Protein AF-0000000078755819 (afdb_homodimer)

Nearest PDB structures (foldseek):
  4j2n-assembly1_A  TM=7.955E-01  e=7.754E-02  Pukovnikvirus pukovnik
  6amk-assembly1_B  TM=8.085E-01  e=2.549E-01  Streptomyces venezuelae
  5i44-assembly1_D  TM=6.780E-01  e=2.402E-01  Bacillus subtilis subsp. subtilis str. 168
  2zhg-assembly1_A-2  TM=8.223E-01  e=8.382E-01  Escherichia coli K-12
  2zhh-assembly1_A-2  TM=7.307E-01  e=1.271E+00  Escherichia coli K-12

pLDDT: mean 87.66, std 16.6, range [30.28, 98.06]

Structure (mmCIF, N/CA/C/O backbone):
data_AF-0000000078755819-model_v1
#
loop_
_entity.id
_entity.type
_entity.pdbx_description
1 polymer 'Helix-turn-helix domain-containing protein'
#
loop_
_atom_site.group_PDB
_atom_site.id
_atom_site.type_symbol
_atom_site.label_atom_id
_atom_site.label_alt_id
_atom_site.label_comp_id
_atom_site.label_asym_id
_atom_site.label_entity_id
_atom_site.label_seq_id
_atom_site.pdbx_PDB_ins_code
_atom_site.Cartn_x
_atom_site.Cartn_y
_atom_site.Cartn_z
_atom_site.occupancy
_atom_site.B_iso_or_equiv
_atom_site.auth_seq_id
_atom_site.auth_comp_id
_atom_site.auth_asym_id
_atom_site.auth_atom_id
_atom_site.pdbx_PDB_model_num
ATOM 1 N N . MET A 1 1 ? -11.242 24.453 19.641 1 47.06 1 MET A N 1
ATOM 2 C CA . MET A 1 1 ? -10.602 25.391 20.562 1 47.06 1 MET A CA 1
ATOM 3 C C . MET A 1 1 ? -10.844 26.828 20.125 1 47.06 1 MET A C 1
ATOM 5 O O . MET A 1 1 ? -10.945 27.125 18.938 1 47.06 1 MET A O 1
ATOM 9 N N . LYS A 1 2 ? -11.375 27.656 21 1 56.44 2 LYS A N 1
ATOM 10 C CA . LYS A 1 2 ? -11.766 29.031 20.703 1 56.44 2 LYS A CA 1
ATOM 11 C C . LYS A 1 2 ? -10.57 29.844 20.203 1 56.44 2 LYS A C 1
ATOM 13 O O . LYS A 1 2 ? -9.453 29.672 20.703 1 56.44 2 LYS A O 1
ATOM 18 N N . GLU A 1 3 ? -10.711 30.422 19.047 1 67.62 3 GLU A N 1
ATOM 19 C CA . GLU A 1 3 ? -9.672 31.297 18.484 1 67.62 3 GLU A CA 1
ATOM 20 C C . GLU A 1 3 ? -9.297 32.406 19.484 1 67.62 3 GLU A C 1
ATOM 22 O O . GLU A 1 3 ? -10.172 33.062 20.031 1 67.62 3 GLU A O 1
ATOM 27 N N . LYS A 1 4 ? -8.164 32.281 20.078 1 73.88 4 LYS A N 1
ATOM 28 C CA . LYS A 1 4 ? -7.66 33.344 20.938 1 73.88 4 LYS A CA 1
ATOM 29 C C . LYS A 1 4 ? -7.352 34.594 20.141 1 73.88 4 LYS A C 1
ATOM 31 O O . LYS A 1 4 ? -6.754 34.531 19.062 1 73.88 4 LYS A O 1
ATOM 36 N N . VAL A 1 5 ? -8.031 35.719 20.5 1 81.81 5 VAL A N 1
ATOM 37 C CA . VAL A 1 5 ? -7.707 37 19.906 1 81.81 5 VAL A CA 1
ATOM 38 C C . VAL A 1 5 ? -6.48 37.594 20.609 1 81.81 5 VAL A C 1
ATOM 40 O O . VAL A 1 5 ? -6.5 37.812 21.828 1 81.81 5 VAL A O 1
ATOM 43 N N . TRP A 1 6 ? -5.379 37.781 19.812 1 86.94 6 TRP A N 1
ATOM 44 C CA . TRP A 1 6 ? -4.152 38.375 20.344 1 86.94 6 TRP A CA 1
ATOM 45 C C . TRP A 1 6 ? -4.16 39.906 20.203 1 86.94 6 TRP A C 1
ATOM 47 O O . TRP A 1 6 ? -4.281 40.406 19.094 1 86.94 6 TRP A O 1
ATOM 57 N N . LYS A 1 7 ? -4.145 40.531 21.391 1 90.5 7 LYS A N 1
ATOM 58 C CA . LYS A 1 7 ? -4.109 42 21.359 1 90.5 7 LYS A CA 1
ATOM 59 C C . LYS A 1 7 ? -2.703 42.5 21.625 1 90.5 7 LYS A C 1
ATOM 61 O O . LYS A 1 7 ? -2.193 43.344 20.875 1 90.5 7 LYS A O 1
ATOM 66 N N . ASP A 1 8 ? -2.098 42.062 2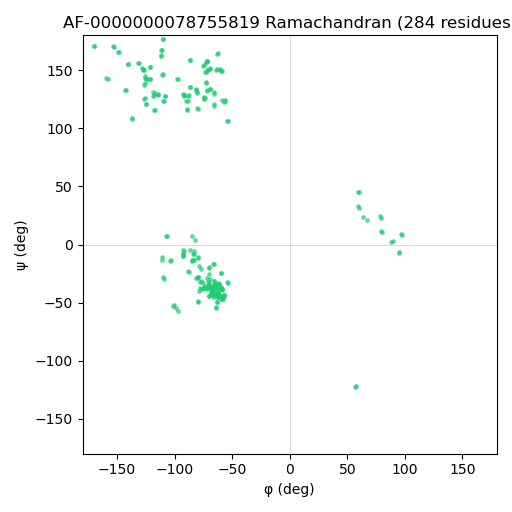2.688 1 93.25 8 ASP A N 1
ATOM 67 C CA . ASP A 1 8 ? -0.739 42.438 23.062 1 93.25 8 ASP A CA 1
ATOM 68 C C . ASP A 1 8 ? 0.271 41.375 22.594 1 93.25 8 ASP A C 1
ATOM 70 O O . ASP A 1 8 ? -0.011 40.188 22.609 1 93.25 8 ASP A O 1
ATOM 74 N N . CYS A 1 9 ? 1.447 41.844 22.156 1 94.44 9 CYS A N 1
ATOM 75 C CA . CYS A 1 9 ? 2.488 40.938 21.672 1 94.44 9 CYS A CA 1
ATOM 76 C C . CYS A 1 9 ? 3.154 40.219 22.828 1 94.44 9 CYS A C 1
ATOM 78 O O . CYS A 1 9 ? 3.721 40.844 23.734 1 94.44 9 CYS A O 1
ATOM 80 N N . PRO A 1 10 ? 3.168 38.969 22.75 1 91.88 10 PRO A N 1
ATOM 81 C CA . PRO A 1 10 ? 3.846 38.25 23.812 1 91.88 10 PRO A CA 1
ATOM 82 C C . PRO A 1 10 ? 5.367 38.25 23.672 1 91.88 10 PRO A C 1
ATOM 84 O O . PRO A 1 10 ? 6.082 38 24.641 1 91.88 10 PRO A O 1
ATOM 87 N N . ALA A 1 11 ? 5.844 38.531 22.547 1 92.44 11 ALA A N 1
ATOM 88 C CA . ALA A 1 11 ? 7.281 38.5 22.297 1 92.44 11 ALA A CA 1
ATOM 89 C C . ALA A 1 11 ? 7.965 39.75 22.812 1 92.44 11 ALA A C 1
ATOM 91 O O . ALA A 1 11 ? 8.953 39.656 23.547 1 92.44 11 ALA A O 1
ATOM 92 N N . CYS A 1 12 ? 7.48 40.938 22.5 1 94.44 12 CYS A N 1
ATOM 93 C CA . CYS A 1 12 ? 8.18 42.156 22.859 1 94.44 12 CYS A CA 1
ATOM 94 C C . CYS A 1 12 ? 7.422 42.938 23.953 1 94.44 12 CYS A C 1
ATOM 96 O O . CYS A 1 12 ? 7.91 43.938 24.469 1 94.44 12 CYS A O 1
ATOM 98 N N . GLY A 1 13 ? 6.164 42.531 24.25 1 93.12 13 GLY A N 1
ATOM 99 C CA . GLY A 1 13 ? 5.398 43.156 25.328 1 93.12 13 GLY A CA 1
ATOM 100 C C . GLY A 1 13 ? 4.617 44.375 24.875 1 93.12 13 GLY A C 1
ATOM 101 O O . GLY A 1 13 ? 3.883 44.969 25.656 1 93.12 13 GLY A O 1
ATOM 102 N N . ALA A 1 14 ? 4.645 44.75 23.609 1 94 14 ALA A N 1
ATOM 103 C CA . ALA A 1 14 ? 3.965 45.938 23.094 1 94 14 ALA A CA 1
ATOM 104 C C . ALA A 1 14 ? 2.449 45.781 23.203 1 94 14 ALA A C 1
ATOM 106 O O . ALA A 1 14 ? 1.893 44.75 22.844 1 94 14 ALA A O 1
ATOM 107 N N . HIS A 1 15 ? 1.821 46.812 23.75 1 93.69 15 HIS A N 1
ATOM 108 C CA . HIS A 1 15 ? 0.378 46.812 23.953 1 93.69 15 HIS A CA 1
ATOM 109 C C . HIS A 1 15 ? -0.365 47.188 22.672 1 93.69 15 HIS A C 1
ATOM 111 O O . HIS A 1 15 ? -0.013 48.156 22.016 1 93.69 15 HIS A O 1
ATOM 117 N N . GLY A 1 16 ? -1.436 46.406 22.344 1 94.69 16 GLY A N 1
ATOM 118 C CA . GLY A 1 16 ? -2.281 46.688 21.188 1 94.69 16 GLY A CA 1
ATOM 119 C C . GLY A 1 16 ? -1.552 46.594 19.875 1 94.69 16 GLY A C 1
ATOM 120 O O . GLY A 1 16 ? -1.912 47.25 18.891 1 94.69 16 GLY A O 1
ATOM 121 N N . SER A 1 17 ? -0.461 45.812 19.922 1 94.69 17 SER A N 1
ATOM 122 C CA . SER A 1 17 ? 0.403 45.812 18.75 1 94.69 17 SER A CA 1
ATOM 123 C C . SER A 1 17 ? 0.04 44.688 17.781 1 94.69 17 SER A C 1
ATOM 125 O O . SER A 1 17 ? 0.47 44.688 16.625 1 94.69 17 SER A O 1
ATOM 127 N N . MET A 1 18 ? -0.812 43.781 18.172 1 94.88 18 MET A N 1
ATOM 128 C CA . MET A 1 18 ? -1.075 42.594 17.359 1 94.88 18 MET A CA 1
ATOM 129 C C . MET A 1 18 ? -2.188 42.844 16.359 1 94.88 18 MET A C 1
ATOM 131 O O . MET A 1 18 ? -3.264 43.344 16.719 1 94.88 18 MET A O 1
ATOM 135 N N . VAL A 1 19 ? -1.992 42.562 15.047 1 95.75 19 VAL A N 1
ATOM 136 C CA . VAL A 1 19 ? -2.988 42.719 13.992 1 95.75 19 VAL A CA 1
ATOM 137 C C . VAL A 1 19 ? -3.139 41.438 13.219 1 95.75 19 VAL A C 1
ATOM 139 O O . VAL A 1 19 ? -2.15 40.75 12.945 1 95.75 19 VAL A O 1
ATOM 142 N N . LEU A 1 20 ? -4.391 41.094 12.93 1 95.69 20 LEU A N 1
ATOM 143 C CA . LEU A 1 20 ? -4.68 39.906 12.141 1 95.69 20 LEU A CA 1
ATOM 144 C C . LEU A 1 20 ? -4.336 40.125 10.672 1 95.69 20 LEU A C 1
ATOM 146 O O . LEU A 1 20 ? -4.742 41.125 10.078 1 95.69 20 LEU A O 1
ATOM 150 N N . ARG A 1 21 ? -3.545 39.25 10.18 1 95.81 21 ARG A N 1
ATOM 151 C CA . ARG A 1 21 ? -3.152 39.312 8.781 1 95.81 21 ARG A CA 1
ATOM 152 C C . ARG A 1 21 ? -3.408 38 8.078 1 95.81 21 ARG A C 1
ATOM 154 O O . ARG A 1 21 ? -3.318 36.938 8.703 1 95.81 21 ARG A O 1
ATOM 161 N N . GLY A 1 22 ? -3.682 38.062 6.758 1 95.94 22 GLY A N 1
ATOM 162 C CA . GLY A 1 22 ? -3.838 36.875 5.922 1 95.94 22 GLY A CA 1
ATOM 163 C C . GLY A 1 22 ? -2.703 36.688 4.934 1 95.94 22 GLY A C 1
ATOM 164 O O . GLY A 1 22 ? -1.728 37.438 4.953 1 95.94 22 GLY A O 1
ATOM 165 N N . ASN A 1 23 ? -2.736 35.562 4.16 1 95.56 23 ASN A N 1
ATOM 166 C CA . ASN A 1 23 ? -1.808 35.25 3.078 1 95.56 23 ASN A CA 1
ATOM 167 C C . ASN A 1 23 ? -0.367 35.188 3.576 1 95.56 23 ASN A C 1
ATOM 169 O O . ASN A 1 23 ? 0.547 35.688 2.904 1 95.56 23 ASN A O 1
ATOM 173 N N . LEU A 1 24 ? -0.267 34.75 4.797 1 96.19 24 LEU A N 1
ATOM 174 C CA . LEU A 1 24 ? 1.063 34.531 5.352 1 96.19 24 LEU A CA 1
ATOM 175 C C . LEU A 1 24 ? 1.698 33.281 4.738 1 96.19 24 LEU A C 1
ATOM 177 O O . LEU A 1 24 ? 0.995 32.344 4.355 1 96.19 24 LEU A O 1
ATOM 181 N N . ILE A 1 25 ? 3.094 33.375 4.645 1 96.31 25 ILE A N 1
ATOM 182 C CA . ILE A 1 25 ? 3.855 32.281 4.094 1 96.31 25 ILE A CA 1
ATOM 183 C C . ILE A 1 25 ? 4.824 31.734 5.148 1 96.31 25 ILE A C 1
ATOM 185 O O . ILE A 1 25 ? 5.527 32.5 5.801 1 96.31 25 ILE A O 1
ATOM 189 N N . GLU A 1 26 ? 4.762 30.5 5.344 1 96 26 GLU A N 1
ATOM 190 C CA . GLU A 1 26 ? 5.707 29.859 6.25 1 96 26 GLU A CA 1
ATOM 191 C C . GLU A 1 26 ? 6.625 28.906 5.5 1 96 26 GLU A C 1
ATOM 193 O O . GLU A 1 26 ? 6.156 28.047 4.75 1 96 26 GLU A O 1
ATOM 198 N N . ARG A 1 27 ? 7.895 29.109 5.766 1 95.75 27 ARG A N 1
ATOM 199 C CA . ARG A 1 27 ? 8.875 28.188 5.188 1 95.75 27 ARG A CA 1
ATOM 200 C C . ARG A 1 27 ? 9.188 27.047 6.141 1 95.75 27 ARG A C 1
ATOM 202 O O . ARG A 1 27 ? 9.43 27.266 7.328 1 95.75 27 ARG A O 1
ATOM 209 N N . VAL A 1 28 ? 9.094 25.875 5.547 1 95.38 28 VAL A N 1
ATOM 210 C CA . VAL A 1 28 ? 9.344 24.672 6.348 1 95.38 28 VAL A CA 1
ATOM 211 C C . VAL A 1 28 ? 10.656 24.031 5.922 1 95.38 28 VAL A C 1
ATOM 213 O O . VAL A 1 28 ? 10.852 23.719 4.746 1 95.38 28 VAL A O 1
ATOM 216 N N . ASP A 1 29 ? 11.555 23.875 6.945 1 90.69 29 ASP A N 1
ATOM 217 C CA . ASP A 1 29 ? 12.836 23.203 6.742 1 90.69 29 ASP A CA 1
ATOM 218 C C . ASP A 1 29 ? 13.023 22.062 7.73 1 90.69 29 ASP A C 1
ATOM 220 O O . ASP A 1 29 ? 12.32 21.984 8.742 1 90.69 29 ASP A O 1
ATOM 224 N N . GLY A 1 30 ? 13.617 21.016 7.301 1 83 30 GLY A N 1
ATOM 225 C CA . GLY A 1 30 ? 13.898 19.891 8.18 1 83 30 GLY A CA 1
ATOM 226 C C . GLY A 1 30 ? 15.031 19 7.68 1 83 30 GLY A C 1
ATOM 227 O O . GLY A 1 30 ? 15.234 18.875 6.473 1 83 30 GLY A O 1
ATOM 228 N N . LYS A 1 31 ? 15.75 18.594 8.695 1 85.06 31 LYS A N 1
ATOM 229 C CA . LYS A 1 31 ? 16.844 17.703 8.328 1 85.06 31 LYS A CA 1
ATOM 230 C C . LYS A 1 31 ? 16.328 16.484 7.57 1 85.06 31 LYS A C 1
ATOM 232 O O . LYS A 1 31 ? 15.383 15.82 8.016 1 85.06 31 LYS A O 1
ATOM 237 N N . GLY A 1 32 ? 16.859 16.297 6.414 1 91.56 32 GLY A N 1
ATOM 238 C CA . GLY A 1 32 ? 16.594 15.086 5.652 1 91.56 32 GLY A CA 1
ATOM 239 C C . GLY A 1 32 ? 15.461 15.242 4.66 1 91.56 32 GLY A C 1
ATOM 240 O O . GLY A 1 32 ? 15.102 14.289 3.963 1 91.56 32 GLY A O 1
ATOM 241 N N . TYR A 1 33 ? 14.789 16.484 4.789 1 95.75 33 TYR A N 1
ATOM 242 C CA . TYR A 1 33 ? 13.695 16.688 3.854 1 95.75 33 TYR A CA 1
ATOM 243 C C . TYR A 1 33 ? 13.938 17.938 3 1 95.75 33 TYR A C 1
ATOM 245 O O . TYR A 1 33 ? 14.648 18.859 3.422 1 95.75 33 TYR A O 1
ATOM 253 N N . LYS A 1 34 ? 13.352 17.891 1.825 1 95.25 34 LYS A N 1
ATOM 254 C CA . LYS A 1 34 ? 13.391 19.062 0.966 1 95.25 34 LYS A CA 1
ATOM 255 C C . LYS A 1 34 ? 12.531 20.188 1.538 1 95.25 34 LYS A C 1
ATOM 257 O O . LYS A 1 34 ? 11.391 19.953 1.951 1 95.25 34 LYS A O 1
ATOM 262 N N . PRO A 1 35 ? 13.148 21.297 1.503 1 96.5 35 PRO A N 1
ATOM 263 C CA . PRO A 1 35 ? 12.383 22.422 2.029 1 96.5 35 PRO A CA 1
ATOM 264 C C . PRO A 1 35 ? 11.203 22.797 1.131 1 96.5 35 PRO A C 1
ATOM 266 O O . PRO A 1 35 ? 11.242 22.547 -0.076 1 96.5 35 PRO A O 1
ATOM 269 N N . PHE A 1 36 ? 10.133 23.375 1.836 1 96.75 36 PHE A N 1
ATOM 270 C CA . PHE A 1 36 ? 8.984 23.859 1.089 1 96.75 36 PHE A CA 1
ATOM 271 C C . PHE A 1 36 ? 8.281 24.984 1.848 1 96.75 36 PHE A C 1
ATOM 273 O O . PHE A 1 36 ? 8.609 25.25 3.002 1 96.75 36 PHE A O 1
ATOM 280 N N . SER A 1 37 ? 7.289 25.625 1.099 1 97.5 37 SER A N 1
ATOM 281 C CA . SER A 1 37 ? 6.578 26.734 1.736 1 97.5 37 SER A CA 1
ATOM 282 C C . SER A 1 37 ? 5.07 26.516 1.724 1 97.5 37 SER A C 1
ATOM 284 O O . SER A 1 37 ? 4.535 25.938 0.776 1 97.5 37 SER A O 1
ATOM 286 N N . VAL A 1 38 ? 4.512 26.922 2.791 1 97.62 38 VAL A N 1
ATOM 287 C CA . VAL A 1 38 ? 3.057 26.906 2.881 1 97.62 38 VAL A CA 1
ATOM 288 C C . VAL A 1 38 ? 2.521 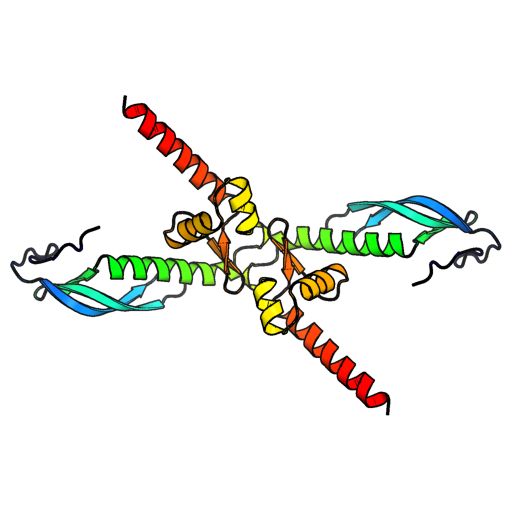28.344 2.824 1 97.62 38 VAL A C 1
ATOM 290 O O . VAL A 1 38 ? 2.889 29.172 3.648 1 97.62 38 VAL A O 1
ATOM 293 N N . LYS A 1 39 ? 1.6 28.5 1.906 1 97.31 39 LYS A N 1
ATOM 294 C CA . LYS A 1 39 ? 1.067 29.844 1.704 1 97.31 39 LYS A CA 1
ATOM 295 C C . LYS A 1 39 ? -0.385 29.938 2.164 1 97.31 39 LYS A C 1
ATOM 297 O O . LYS A 1 39 ? -1.014 28.922 2.457 1 97.31 39 LYS A O 1
ATOM 302 N N . GLY A 1 40 ? -0.839 31.203 2.25 1 97.12 40 GLY A N 1
ATOM 303 C CA . GLY A 1 40 ? -2.25 31.422 2.523 1 97.12 40 GLY A CA 1
ATOM 304 C C . GLY A 1 40 ? -2.611 31.25 3.986 1 97.12 40 GLY A C 1
ATOM 305 O O . GLY A 1 40 ? -3.746 30.891 4.312 1 97.12 40 GLY A O 1
ATOM 306 N N . LEU A 1 41 ? -1.673 31.391 4.777 1 97.69 41 LEU A N 1
ATOM 307 C CA . LEU A 1 41 ? -1.93 31.25 6.207 1 97.69 41 LEU A CA 1
ATOM 308 C C . LEU A 1 41 ? -2.395 32.562 6.805 1 97.69 41 LEU A C 1
ATOM 310 O O . LEU A 1 41 ? -2.275 33.625 6.164 1 97.69 41 LEU A O 1
ATOM 314 N N . GLU A 1 42 ? -3.072 32.375 7.977 1 97.19 42 GLU A N 1
ATOM 315 C CA . GLU A 1 42 ? -3.553 33.531 8.727 1 97.19 42 GLU A CA 1
ATOM 316 C C . GLU A 1 42 ? -2.969 33.562 10.141 1 97.19 42 GLU A C 1
ATOM 318 O O . GLU A 1 42 ? -2.77 32.5 10.75 1 97.19 42 GLU A O 1
ATOM 323 N N . GLY A 1 43 ? -2.658 34.781 10.602 1 96.19 43 GLY A N 1
ATOM 324 C CA . GLY A 1 43 ? -2.123 34.938 11.945 1 96.19 43 GLY A CA 1
ATOM 325 C C . GLY A 1 43 ? -2.047 36.375 12.422 1 96.19 43 GLY A C 1
ATOM 326 O O . GLY A 1 43 ? -2.432 37.281 11.695 1 96.19 43 GLY A O 1
ATOM 327 N N . TYR A 1 44 ? -1.731 36.469 13.734 1 96.5 44 TYR A N 1
ATOM 328 C CA . TYR A 1 44 ? -1.523 37.781 14.336 1 96.5 44 TYR A CA 1
ATOM 329 C C . TYR A 1 44 ? -0.054 38.188 14.273 1 96.5 44 TYR A C 1
ATOM 331 O O . TYR A 1 44 ? 0.82 37.406 14.703 1 96.5 44 TYR A O 1
ATOM 339 N N . ILE A 1 45 ? 0.117 39.375 13.734 1 96.75 45 ILE A N 1
ATOM 340 C CA . ILE A 1 45 ? 1.482 39.875 13.57 1 96.75 45 ILE A CA 1
ATOM 341 C C . ILE A 1 45 ? 1.682 41.125 14.391 1 96.75 45 ILE A C 1
ATOM 343 O O . ILE A 1 45 ? 0.85 42.031 14.352 1 96.75 45 ILE A O 1
ATOM 347 N N . CYS A 1 46 ? 2.695 41.125 15.117 1 96.44 46 CYS A N 1
ATOM 348 C CA . CYS A 1 46 ? 3.021 42.344 15.891 1 96.44 46 CYS A CA 1
ATOM 349 C C . CYS A 1 46 ? 3.52 43.438 14.992 1 96.44 46 CYS A C 1
ATOM 351 O O . CYS A 1 46 ? 4.434 43.25 14.188 1 96.44 46 CYS A O 1
ATOM 353 N N . GLN A 1 47 ? 3.025 44.656 15.117 1 95.75 47 GLN A N 1
ATOM 354 C CA . GLN A 1 47 ? 3.402 45.781 14.289 1 95.75 47 GLN A CA 1
ATOM 355 C C . GLN A 1 47 ? 4.727 46.375 14.742 1 95.75 47 GLN A C 1
ATOM 357 O O . GLN A 1 47 ? 5.352 47.156 14.008 1 95.75 47 GLN A O 1
ATOM 362 N N . LYS A 1 48 ? 5.188 45.906 15.938 1 96.06 48 LYS A N 1
ATOM 363 C CA . LYS A 1 48 ? 6.422 46.469 16.484 1 96.06 48 LYS A CA 1
ATOM 364 C C . LYS A 1 48 ? 7.613 45.562 16.188 1 96.06 48 LYS A C 1
ATOM 366 O O . LYS A 1 48 ? 8.578 46 15.555 1 96.06 48 LYS A O 1
ATOM 371 N N . CYS A 1 49 ? 7.57 44.281 16.562 1 96.44 49 CYS A N 1
ATOM 372 C CA . CYS A 1 49 ? 8.734 43.438 16.422 1 96.44 49 CYS A CA 1
ATOM 373 C C . CYS A 1 49 ? 8.57 42.5 15.227 1 96.44 49 CYS A C 1
ATOM 375 O O . CYS A 1 49 ? 9.5 41.781 14.852 1 96.44 49 CYS A O 1
ATOM 377 N N . HIS A 1 50 ? 7.449 42.344 14.688 1 94.06 50 HIS A N 1
ATOM 378 C CA . HIS A 1 50 ? 7.145 41.625 13.453 1 94.06 50 HIS A CA 1
ATOM 379 C C . HIS A 1 50 ? 7.074 40.125 13.703 1 94.06 50 HIS A C 1
ATOM 381 O O . HIS A 1 50 ? 7 39.344 12.758 1 94.06 50 HIS A O 1
ATOM 387 N N . ASP A 1 51 ? 7.07 39.812 15.023 1 93.69 51 ASP A N 1
ATOM 388 C CA . ASP A 1 51 ? 6.816 38.438 15.336 1 93.69 51 ASP A CA 1
ATOM 389 C C . ASP A 1 51 ? 5.344 38.062 15.148 1 93.69 51 ASP A C 1
ATOM 391 O O . ASP A 1 51 ? 4.48 38.969 15.188 1 93.69 51 ASP A O 1
ATOM 395 N N . GLY A 1 52 ? 5.109 36.781 14.891 1 93.5 52 GLY A N 1
ATOM 396 C CA . GLY A 1 52 ? 3.73 36.406 14.609 1 93.5 52 GLY A CA 1
ATOM 397 C C . GLY A 1 52 ? 3.332 35.094 15.211 1 93.5 52 GLY A C 1
ATOM 398 O O . GLY A 1 52 ? 4.191 34.25 15.539 1 93.5 52 GLY A O 1
ATOM 399 N N . ILE A 1 53 ? 2.041 35 15.406 1 94.69 53 ILE A N 1
ATOM 400 C CA . ILE A 1 53 ? 1.425 33.781 15.852 1 94.69 53 ILE A CA 1
ATOM 401 C C . ILE A 1 53 ? 0.311 33.375 14.891 1 94.69 53 ILE A C 1
ATOM 403 O O . ILE A 1 53 ? -0.611 34.156 14.641 1 94.69 53 ILE A O 1
ATOM 407 N N . LEU A 1 54 ? 0.42 32.156 14.422 1 95.69 54 LEU A N 1
ATOM 408 C CA . LEU A 1 54 ? -0.613 31.688 13.508 1 95.69 54 LEU A CA 1
ATOM 409 C C . LEU A 1 54 ? -1.922 31.438 14.25 1 95.69 54 LEU A C 1
ATOM 411 O O . LEU A 1 54 ? -1.916 31.141 15.445 1 95.69 54 LEU A O 1
ATOM 415 N N . THR A 1 55 ? -3.053 31.625 13.531 1 95.12 55 THR A N 1
ATOM 416 C CA . THR A 1 55 ? -4.332 31.156 14.07 1 95.12 55 THR A CA 1
ATOM 417 C C . THR A 1 55 ? -4.332 29.656 14.25 1 95.12 55 THR A C 1
ATOM 419 O O . THR A 1 55 ? -3.51 28.953 13.664 1 95.12 55 THR A O 1
ATOM 422 N N . ILE A 1 56 ? -5.266 29.172 14.992 1 94.12 56 ILE A N 1
ATOM 423 C CA . ILE A 1 56 ? -5.371 27.734 15.227 1 94.12 56 ILE A CA 1
ATOM 424 C C . ILE A 1 56 ? -5.629 27.016 13.906 1 94.12 56 ILE A C 1
ATOM 426 O O . ILE A 1 56 ? -5.008 25.984 13.625 1 94.12 56 ILE A O 1
ATOM 430 N N . LYS A 1 57 ? -6.508 27.578 13.172 1 94.38 57 LYS A N 1
ATOM 431 C CA . LYS A 1 57 ? -6.824 26.984 11.875 1 94.38 57 LYS A CA 1
ATOM 432 C C . LYS A 1 57 ? -5.586 26.906 10.984 1 94.38 57 LYS A C 1
ATOM 434 O O . LYS A 1 57 ? -5.32 25.859 10.383 1 94.38 57 LYS A O 1
ATOM 439 N N . SER A 1 58 ? -4.84 27.953 10.898 1 96.31 58 SER A N 1
ATOM 440 C CA . SER A 1 58 ? -3.637 28 10.078 1 96.31 58 SER A CA 1
ATOM 441 C C . SER A 1 58 ? -2.555 27.078 10.625 1 96.31 58 SER A C 1
ATOM 443 O O . SER A 1 58 ? -1.815 26.453 9.859 1 96.31 58 SER A O 1
ATOM 445 N N . GLU A 1 59 ? -2.5 27.047 11.914 1 95 59 GLU A N 1
ATOM 446 C CA . GLU A 1 59 ? -1.536 26.141 12.539 1 95 59 GLU A CA 1
ATOM 447 C C . GLU A 1 59 ? -1.844 24.688 12.195 1 95 59 GLU A C 1
ATOM 449 O O . GLU A 1 59 ? -0.937 23.906 11.891 1 95 59 GLU A O 1
ATOM 454 N N . ASN A 1 60 ? -3.021 24.328 12.281 1 93.25 60 ASN A N 1
ATOM 455 C CA . ASN A 1 60 ? -3.436 22.984 11.93 1 93.25 60 ASN A CA 1
ATOM 456 C C . ASN A 1 60 ? -3.141 22.656 10.469 1 93.25 60 ASN A C 1
ATOM 458 O O . ASN A 1 60 ? -2.635 21.578 10.156 1 93.25 60 ASN A O 1
ATOM 462 N N . ARG A 1 61 ? -3.48 23.609 9.656 1 95.31 61 ARG A N 1
ATOM 463 C CA . ARG A 1 61 ? -3.193 23.422 8.242 1 95.31 61 ARG A CA 1
ATOM 464 C C . ARG A 1 61 ? -1.698 23.234 8.008 1 95.31 61 ARG A C 1
ATOM 466 O O . ARG A 1 61 ? -1.292 22.344 7.246 1 95.31 61 ARG A O 1
ATOM 473 N N . LEU A 1 62 ? -0.963 24.031 8.602 1 96.31 62 LEU A N 1
ATOM 474 C CA . LEU A 1 62 ? 0.487 23.938 8.469 1 96.31 62 LEU A CA 1
ATOM 475 C C . LEU A 1 62 ? 0.987 22.562 8.906 1 96.31 62 LEU A C 1
ATOM 477 O O . LEU A 1 62 ? 1.795 21.938 8.211 1 96.31 62 LEU A O 1
ATOM 481 N N . ARG A 1 63 ? 0.474 22.125 10.008 1 95.44 63 ARG A N 1
ATOM 482 C CA . ARG A 1 63 ? 0.877 20.828 10.539 1 95.44 63 ARG A CA 1
ATOM 483 C C . ARG A 1 63 ? 0.54 19.703 9.562 1 95.44 63 ARG A C 1
ATOM 485 O O . ARG A 1 63 ? 1.365 18.828 9.305 1 95.44 63 ARG A O 1
ATOM 492 N N . VAL A 1 64 ? -0.612 19.75 9.023 1 95.38 64 VAL A N 1
ATOM 493 C CA . VAL A 1 64 ? -1.072 18.734 8.094 1 95.38 64 VAL A CA 1
ATOM 494 C C . VAL A 1 64 ? -0.197 18.734 6.844 1 95.38 64 VAL A C 1
ATOM 496 O O . VAL A 1 64 ? 0.257 17.688 6.387 1 95.38 64 VAL A O 1
ATOM 499 N N . GLU A 1 65 ? 0.098 19.953 6.359 1 96.38 65 GLU A N 1
ATOM 500 C CA . GLU A 1 65 ? 0.903 20.047 5.148 1 96.38 65 GLU A CA 1
ATOM 501 C C . GLU A 1 65 ? 2.316 19.531 5.375 1 96.38 65 GLU A C 1
ATOM 503 O O . GLU A 1 65 ? 2.895 18.891 4.492 1 96.38 65 GLU A O 1
ATOM 508 N N . ILE A 1 66 ? 2.803 19.797 6.465 1 96.44 66 ILE A N 1
ATOM 509 C CA . ILE A 1 66 ? 4.137 19.297 6.797 1 96.44 66 ILE A CA 1
ATOM 510 C C . ILE A 1 66 ? 4.133 17.781 6.82 1 96.44 66 ILE A C 1
ATOM 512 O O . 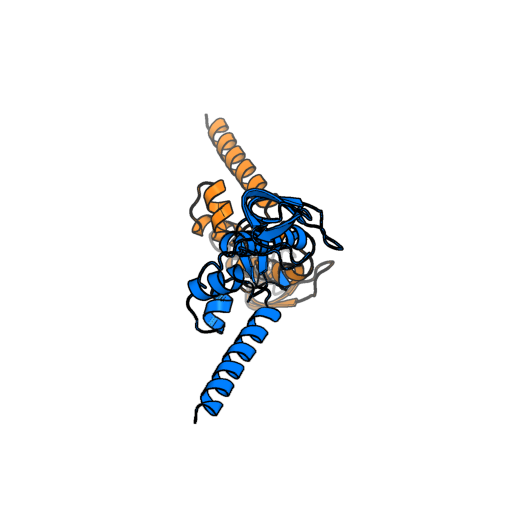ILE A 1 66 ? 4.984 17.141 6.195 1 96.44 66 ILE A O 1
ATOM 516 N N . MET A 1 67 ? 3.197 17.219 7.508 1 95 67 MET A N 1
ATOM 517 C CA . MET A 1 67 ? 3.08 15.773 7.637 1 95 67 MET A CA 1
ATOM 518 C C . MET A 1 67 ? 2.932 15.117 6.27 1 95 67 MET A C 1
ATOM 520 O O . MET A 1 67 ? 3.598 14.117 5.977 1 95 67 MET A O 1
ATOM 524 N N . GLU A 1 68 ? 2.113 15.711 5.484 1 96.38 68 GLU A N 1
ATOM 525 C CA . GLU A 1 68 ? 1.852 15.141 4.168 1 96.38 68 GLU A CA 1
ATOM 526 C C . GLU A 1 68 ? 3.082 15.242 3.268 1 96.38 68 GLU A C 1
ATOM 528 O O . GLU A 1 68 ? 3.398 14.297 2.535 1 96.38 68 GLU A O 1
ATOM 533 N N . ASN A 1 69 ? 3.756 16.359 3.311 1 96.56 69 ASN A N 1
ATOM 534 C CA . ASN A 1 69 ? 4.969 16.531 2.518 1 96.56 69 ASN A CA 1
ATOM 535 C C . ASN A 1 69 ? 6.051 15.531 2.926 1 96.56 69 ASN A C 1
ATOM 537 O O . ASN A 1 69 ? 6.699 14.93 2.068 1 96.56 69 ASN A O 1
ATOM 541 N N . ARG A 1 70 ? 6.184 15.391 4.109 1 95.88 70 ARG A N 1
ATOM 542 C CA . ARG A 1 70 ? 7.168 14.43 4.602 1 95.88 70 ARG A CA 1
ATOM 543 C C . ARG A 1 70 ? 6.801 13.008 4.195 1 95.88 70 ARG A C 1
ATOM 545 O O . ARG A 1 70 ? 7.664 12.227 3.791 1 95.88 70 ARG A O 1
ATOM 552 N N . ALA A 1 71 ? 5.559 12.688 4.32 1 96.88 71 ALA A N 1
ATOM 553 C CA . ALA A 1 71 ? 5.074 11.359 3.943 1 96.88 71 ALA A CA 1
ATOM 554 C C . ALA A 1 71 ? 5.328 11.086 2.465 1 96.88 71 ALA A C 1
ATOM 556 O O . ALA A 1 71 ? 5.621 9.945 2.08 1 96.88 71 ALA A O 1
ATOM 557 N N . ARG A 1 72 ? 5.191 12.109 1.691 1 97.06 72 ARG A N 1
ATOM 558 C CA . ARG A 1 72 ? 5.465 11.969 0.265 1 97.06 72 ARG A CA 1
ATOM 559 C C . ARG A 1 72 ? 6.945 11.688 0.018 1 97.06 72 ARG A C 1
ATOM 561 O O . ARG A 1 72 ? 7.293 10.812 -0.779 1 97.06 72 ARG A O 1
ATOM 568 N N . GLN A 1 73 ? 7.746 12.375 0.696 1 96.56 73 GLN A N 1
ATOM 569 C CA . GLN A 1 73 ? 9.18 12.188 0.53 1 96.56 73 GLN A CA 1
ATOM 570 C C . GLN A 1 73 ? 9.625 10.844 1.094 1 96.56 73 GLN A C 1
ATOM 572 O O . GLN A 1 73 ? 10.5 10.18 0.524 1 96.56 73 GLN A O 1
ATOM 577 N N . ASP A 1 74 ? 9.047 10.422 2.115 1 96.88 74 ASP A N 1
ATOM 578 C CA . ASP A 1 74 ? 9.406 9.18 2.787 1 96.88 74 ASP A CA 1
ATOM 579 C C . ASP A 1 74 ? 9.016 7.969 1.947 1 96.88 74 ASP A C 1
ATOM 581 O O . ASP A 1 74 ? 9.531 6.867 2.158 1 96.88 74 ASP A O 1
ATOM 585 N N . SER A 1 75 ? 8.109 8.148 1.013 1 97.69 75 SER A N 1
ATOM 586 C CA . SER A 1 75 ? 7.609 7.047 0.194 1 97.69 75 SER A CA 1
ATOM 587 C C . SER A 1 75 ? 8.734 6.387 -0.59 1 97.69 75 SER A C 1
ATOM 589 O O . SER A 1 75 ? 8.656 5.203 -0.925 1 97.69 75 SER A O 1
ATOM 591 N N . ALA A 1 76 ? 9.828 7.141 -0.836 1 96.88 76 ALA A N 1
ATOM 592 C CA . ALA A 1 76 ? 10.953 6.621 -1.609 1 96.88 76 ALA A CA 1
ATOM 593 C C . ALA A 1 76 ? 11.914 5.84 -0.72 1 96.88 76 ALA A C 1
ATOM 595 O O . ALA A 1 76 ? 12.758 5.086 -1.216 1 96.88 76 ALA A O 1
ATOM 596 N N . ARG A 1 77 ? 11.734 6.02 0.511 1 96.62 77 ARG A N 1
ATOM 597 C CA . ARG A 1 77 ? 12.711 5.438 1.426 1 96.62 77 ARG A CA 1
ATOM 598 C C . ARG A 1 77 ? 12.109 4.262 2.191 1 96.62 77 ARG A C 1
ATOM 600 O O . ARG A 1 77 ? 12.828 3.34 2.588 1 96.62 77 ARG A O 1
ATOM 607 N N . ILE A 1 78 ? 10.859 4.301 2.4 1 97.56 78 ILE A N 1
ATOM 608 C CA . ILE A 1 78 ? 10.188 3.326 3.256 1 97.56 78 ILE A CA 1
ATOM 609 C C . ILE A 1 78 ? 9.766 2.119 2.426 1 97.56 78 ILE A C 1
ATOM 611 O O . ILE A 1 78 ? 9.055 2.266 1.426 1 97.56 78 ILE A O 1
ATOM 615 N N . PRO A 1 79 ? 10.219 0.966 2.838 1 98 79 PRO A N 1
ATOM 616 C CA . PRO A 1 79 ? 9.828 -0.24 2.104 1 98 79 PRO A CA 1
ATOM 617 C C . PRO A 1 79 ? 8.359 -0.611 2.32 1 98 79 PRO A C 1
ATOM 619 O O . PRO A 1 79 ? 7.781 -0.265 3.352 1 98 79 PRO A O 1
ATOM 622 N N . ALA A 1 80 ? 7.82 -1.347 1.411 1 98.06 80 ALA A N 1
ATOM 623 C CA . ALA A 1 80 ? 6.422 -1.766 1.446 1 98.06 80 ALA A CA 1
ATOM 624 C C . ALA A 1 80 ? 6.133 -2.609 2.684 1 98.06 80 ALA A C 1
ATOM 626 O O . ALA A 1 80 ? 5.043 -2.531 3.256 1 98.06 80 ALA A O 1
ATOM 627 N N . SER A 1 81 ? 7.055 -3.383 3.137 1 97.25 81 SER A N 1
ATOM 628 C CA . SER A 1 81 ? 6.84 -4.301 4.25 1 97.25 81 SER A CA 1
ATOM 629 C C . SER A 1 81 ? 6.59 -3.547 5.551 1 97.25 81 SER A C 1
ATOM 631 O O . SER A 1 81 ? 6.082 -4.117 6.52 1 97.25 81 SER A O 1
ATOM 633 N N . ALA A 1 82 ? 6.922 -2.305 5.574 1 97.5 82 ALA A N 1
ATOM 634 C CA . ALA A 1 82 ? 6.777 -1.507 6.789 1 97.5 82 ALA A CA 1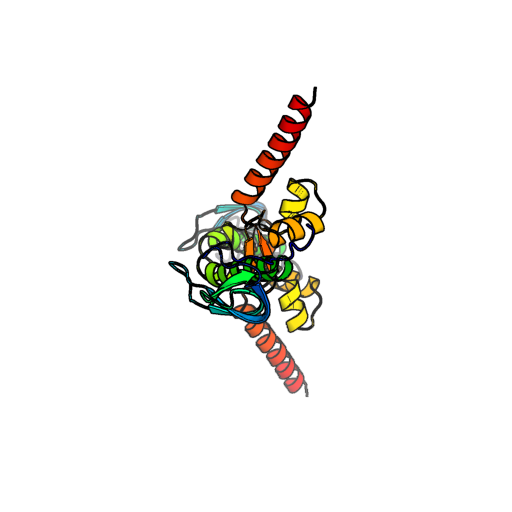
ATOM 635 C C . ALA A 1 82 ? 5.355 -0.973 6.93 1 97.5 82 ALA A C 1
ATOM 637 O O . ALA A 1 82 ? 4.996 -0.42 7.973 1 97.5 82 ALA A O 1
ATOM 638 N N . LEU A 1 83 ? 4.562 -1.136 5.941 1 97.88 83 LEU A N 1
ATOM 639 C CA . LEU A 1 83 ? 3.25 -0.502 5.883 1 97.88 83 LEU A CA 1
ATOM 640 C C . LEU A 1 83 ? 2.139 -1.54 5.996 1 97.88 83 LEU A C 1
ATOM 642 O O . LEU A 1 83 ? 2.373 -2.732 5.789 1 97.88 83 LEU A O 1
ATOM 646 N N . ILE A 1 84 ? 0.984 -1.058 6.305 1 96.81 84 ILE A N 1
ATOM 647 C CA . ILE A 1 84 ? -0.191 -1.912 6.43 1 96.81 84 ILE A CA 1
ATOM 648 C C . ILE A 1 84 ? -1.419 -1.185 5.887 1 96.81 84 ILE A C 1
ATOM 650 O O . ILE A 1 84 ? -1.596 0.012 6.129 1 96.81 84 ILE A O 1
ATOM 654 N N . PRO A 1 85 ? -2.223 -1.857 5.062 1 96.94 85 PRO A N 1
ATOM 655 C CA . PRO A 1 85 ? -3.428 -1.211 4.539 1 96.94 85 PRO A CA 1
ATOM 656 C C . PRO A 1 85 ? -4.387 -0.769 5.645 1 96.94 85 PRO A C 1
ATOM 658 O O . PRO A 1 85 ? -4.504 -1.442 6.672 1 96.94 85 PRO A O 1
ATOM 661 N N . VAL A 1 86 ? -5.133 0.326 5.375 1 96.25 86 VAL A N 1
ATOM 662 C CA . VAL A 1 86 ? -6.051 0.927 6.336 1 96.25 86 VAL A CA 1
ATOM 663 C C . VAL A 1 86 ? -7.094 -0.101 6.766 1 96.25 86 VAL A C 1
ATOM 665 O O . VAL A 1 86 ? -7.438 -0.191 7.945 1 96.25 86 VAL A O 1
ATOM 668 N N . GLU A 1 87 ? -7.559 -0.944 5.805 1 95.25 87 GLU A N 1
ATOM 669 C CA . GLU A 1 87 ? -8.57 -1.954 6.098 1 95.25 87 GLU A CA 1
ATOM 670 C C . GLU A 1 87 ? -8.062 -2.971 7.113 1 95.25 87 GLU A C 1
ATOM 672 O O . GLU A 1 87 ? -8.797 -3.379 8.016 1 95.25 87 GLU A O 1
ATOM 677 N N . GLU A 1 88 ? -6.867 -3.338 6.953 1 95.31 88 GLU A N 1
ATOM 678 C CA . GLU A 1 88 ? -6.289 -4.359 7.824 1 95.31 88 GLU A CA 1
ATOM 679 C C . GLU A 1 88 ? -6.086 -3.826 9.234 1 95.31 88 GLU A C 1
ATOM 681 O O . GLU A 1 88 ? -6.414 -4.504 10.211 1 95.31 88 GLU A O 1
ATOM 686 N N . ILE A 1 89 ? -5.559 -2.605 9.375 1 94.69 89 ILE A N 1
ATOM 687 C CA . ILE A 1 89 ? -5.305 -2.055 10.703 1 94.69 89 ILE A CA 1
ATOM 688 C C . ILE A 1 89 ? -6.629 -1.699 11.375 1 94.69 89 ILE A C 1
ATOM 690 O O . ILE A 1 89 ? -6.773 -1.853 12.594 1 94.69 89 ILE A O 1
ATOM 694 N N . ALA A 1 90 ? -7.566 -1.193 10.617 1 95.31 90 ALA A N 1
ATOM 695 C CA . ALA A 1 90 ? -8.883 -0.898 11.172 1 95.31 90 ALA A CA 1
ATOM 696 C C . ALA A 1 90 ? -9.516 -2.143 11.789 1 95.31 90 ALA A C 1
ATOM 698 O O . ALA A 1 90 ? -10.047 -2.088 12.906 1 95.31 90 ALA A O 1
ATOM 699 N N . LYS A 1 91 ? -9.414 -3.258 11.102 1 94.06 91 LYS A N 1
ATOM 700 C CA . LYS A 1 91 ? -9.93 -4.535 11.594 1 94.06 91 LYS A CA 1
ATOM 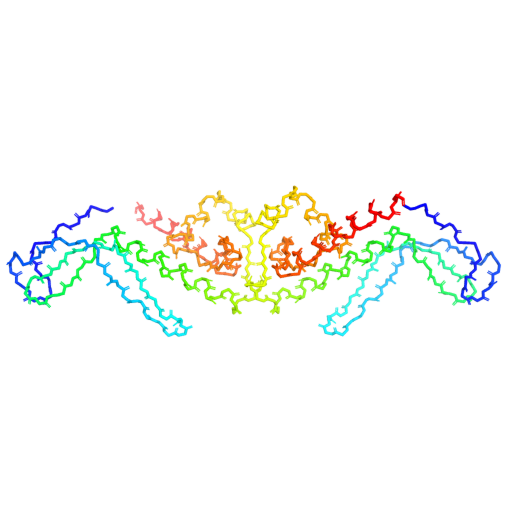701 C C . LYS A 1 91 ? -9.195 -4.973 12.859 1 94.06 91 LYS A C 1
ATOM 703 O O . LYS A 1 91 ? -9.82 -5.406 13.828 1 94.06 91 LYS A O 1
ATOM 708 N N . SER A 1 92 ? -7.934 -4.809 12.852 1 91.31 92 SER A N 1
ATOM 709 C CA . SER A 1 92 ? -7.109 -5.227 13.984 1 91.31 92 SER A CA 1
ATOM 710 C C . SER A 1 92 ? -7.414 -4.402 15.227 1 91.31 92 SER A C 1
ATOM 712 O O . SER A 1 92 ? -7.395 -4.922 16.344 1 91.31 92 SER A O 1
ATOM 714 N N . LEU A 1 93 ? -7.715 -3.135 15.023 1 90.44 93 LEU A N 1
ATOM 715 C CA . LEU A 1 93 ? -7.957 -2.215 16.125 1 90.44 93 LEU A CA 1
ATOM 716 C C . LEU A 1 93 ? -9.445 -2.148 16.469 1 90.44 93 LEU A C 1
ATOM 718 O O . LEU A 1 93 ? -9.836 -1.479 17.422 1 90.44 93 LEU A O 1
ATOM 722 N N . LYS A 1 94 ? -10.195 -2.777 15.625 1 93.06 94 LYS A N 1
ATOM 723 C CA . LYS A 1 94 ? -11.641 -2.795 15.812 1 93.06 94 LYS A CA 1
ATOM 724 C C . LYS A 1 94 ? -12.211 -1.38 15.805 1 93.06 94 LYS A C 1
ATOM 726 O O . LYS A 1 94 ? -12.984 -1.012 16.688 1 93.06 94 LYS A O 1
ATOM 731 N N . VAL A 1 95 ? -11.812 -0.598 14.93 1 94.25 95 VAL A N 1
ATOM 732 C CA . VAL A 1 95 ? -12.32 0.754 14.727 1 94.25 95 VAL A CA 1
ATOM 733 C C . VAL A 1 95 ? -12.727 0.937 13.266 1 94.25 95 VAL A C 1
ATOM 735 O O . VAL A 1 95 ? -12.242 0.22 12.391 1 94.25 95 VAL A O 1
ATOM 738 N N . PRO A 1 96 ? -13.703 1.813 13 1 96.88 96 PRO A N 1
ATOM 739 C CA . PRO A 1 96 ? -14.039 2.113 11.602 1 96.88 96 PRO A CA 1
ATOM 740 C C . PRO A 1 96 ? -12.859 2.701 10.828 1 96.88 96 PRO A C 1
ATOM 742 O O . PRO A 1 96 ? -12.016 3.393 11.406 1 96.88 96 PRO A O 1
ATOM 745 N N . ARG A 1 97 ? -12.805 2.477 9.539 1 96.62 97 ARG A N 1
ATOM 746 C CA . ARG A 1 97 ? -11.75 2.98 8.664 1 96.62 97 ARG A CA 1
ATOM 747 C C . ARG A 1 97 ? -11.609 4.492 8.797 1 96.62 97 ARG A C 1
ATOM 749 O O . ARG A 1 97 ? -10.5 5.023 8.727 1 96.62 97 ARG A O 1
ATOM 756 N N . GLN A 1 98 ? -12.734 5.074 9.047 1 97.44 98 GLN A N 1
ATOM 757 C CA . GLN A 1 98 ? -12.75 6.531 9.125 1 97.44 98 GLN A CA 1
ATOM 758 C C . GLN A 1 98 ? -11.945 7.031 10.312 1 97.44 98 GLN A C 1
ATOM 760 O O . GLN A 1 98 ? -11.328 8.102 10.25 1 97.44 98 GLN A O 1
ATOM 765 N N . THR A 1 99 ? -11.938 6.242 11.344 1 96.19 99 THR A N 1
ATOM 766 C CA . THR A 1 99 ? -11.156 6.582 12.523 1 96.19 99 THR A CA 1
ATOM 767 C C . THR A 1 99 ? -9.656 6.52 12.219 1 96.19 99 THR A C 1
ATOM 769 O O . THR A 1 99 ? -8.898 7.402 12.625 1 96.19 99 THR A O 1
ATOM 772 N N . VAL A 1 100 ? -9.242 5.531 11.5 1 95.81 100 VAL A N 1
ATOM 773 C CA . VAL A 1 100 ? -7.848 5.379 11.109 1 95.81 100 VAL A CA 1
ATOM 774 C C . VAL A 1 100 ? -7.418 6.578 10.266 1 95.81 100 VAL A C 1
ATOM 776 O O . VAL A 1 100 ? -6.355 7.16 10.5 1 95.81 100 VAL A O 1
ATOM 779 N N . HIS A 1 101 ? -8.273 6.965 9.336 1 96.19 101 HIS A N 1
ATOM 780 C CA . HIS A 1 101 ? -7.965 8.117 8.492 1 96.19 101 HIS A CA 1
ATOM 781 C C . HIS A 1 101 ? -7.828 9.391 9.328 1 96.19 101 HIS A C 1
ATOM 783 O O . HIS A 1 101 ? -6.926 10.195 9.094 1 96.19 101 HIS A O 1
ATOM 789 N N . TRP A 1 102 ? -8.672 9.484 10.289 1 94.5 102 TRP A N 1
ATOM 790 C CA . TRP A 1 102 ? -8.633 10.641 11.172 1 94.5 102 TRP A CA 1
ATOM 791 C C . TRP A 1 102 ? -7.34 10.656 11.992 1 94.5 102 TRP A C 1
ATOM 793 O O . TRP A 1 102 ? -6.672 11.688 12.086 1 94.5 102 TRP A O 1
ATOM 803 N N . MET A 1 103 ? -7 9.547 12.508 1 93.25 103 MET A N 1
ATOM 804 C CA . MET A 1 103 ? -5.785 9.438 13.312 1 93.25 103 MET A CA 1
ATOM 805 C C . MET A 1 103 ? -4.559 9.836 12.492 1 93.25 103 MET A C 1
ATOM 807 O O . MET A 1 103 ? -3.654 10.492 13.008 1 93.25 103 MET A O 1
ATOM 811 N N . MET A 1 104 ? -4.566 9.453 11.266 1 94.56 104 MET A N 1
ATOM 812 C CA . MET A 1 104 ? -3.463 9.844 10.391 1 94.56 104 MET A CA 1
ATOM 813 C C . MET A 1 104 ? -3.48 11.344 10.133 1 94.56 104 MET A C 1
ATOM 815 O O . MET A 1 104 ? -2.438 12 10.18 1 94.56 104 MET A O 1
ATOM 819 N N . ARG A 1 105 ? -4.625 11.867 9.953 1 92.44 105 ARG A N 1
ATOM 820 C CA . ARG A 1 105 ? -4.766 13.289 9.641 1 92.44 105 ARG A CA 1
ATOM 821 C C . ARG A 1 105 ? -4.316 14.156 10.805 1 92.44 105 ARG A C 1
ATOM 823 O O . ARG A 1 105 ? -3.676 15.188 10.609 1 92.44 105 ARG A O 1
ATOM 830 N N . VAL A 1 106 ? -4.605 13.742 11.992 1 90.44 106 VAL A N 1
ATOM 831 C CA . VAL A 1 106 ? -4.312 14.586 13.148 1 90.44 106 VAL A CA 1
ATOM 832 C C . VAL A 1 106 ? -2.928 14.25 13.695 1 90.44 106 VAL A C 1
ATOM 834 O O . VAL A 1 106 ? -2.498 14.82 14.703 1 90.44 106 VAL A O 1
ATOM 837 N N . GLY A 1 107 ? -2.348 13.289 13.164 1 90.94 107 GLY A N 1
ATOM 838 C CA . GLY A 1 107 ? -0.963 13.023 13.516 1 90.94 107 GLY A CA 1
ATOM 839 C C . GLY A 1 107 ? -0.812 11.953 14.578 1 90.94 107 GLY A C 1
ATOM 840 O O . GLY A 1 107 ? 0.291 11.719 15.078 1 90.94 107 GLY A O 1
ATOM 841 N N . ARG A 1 108 ? -1.798 11.297 14.945 1 89.94 108 ARG A N 1
ATOM 842 C CA . ARG A 1 108 ? -1.748 10.258 15.969 1 89.94 108 ARG A CA 1
ATOM 843 C C . ARG A 1 108 ? -1.286 8.93 15.375 1 89.94 108 ARG A C 1
ATOM 845 O O . ARG A 1 108 ? -0.905 8.016 16.109 1 89.94 108 ARG A O 1
ATOM 852 N N . MET A 1 109 ? -1.262 8.797 14.164 1 93.44 109 MET A N 1
ATOM 853 C CA . MET A 1 109 ? -0.825 7.602 13.445 1 93.44 109 MET A CA 1
ATOM 854 C C . MET A 1 109 ? 0.045 7.973 12.25 1 93.44 109 MET A C 1
ATOM 856 O O . MET A 1 109 ? -0.443 8.555 11.281 1 93.44 109 MET A O 1
ATOM 860 N N . PRO A 1 110 ? 1.291 7.664 12.438 1 94.69 110 PRO A N 1
ATOM 861 C CA . PRO A 1 110 ? 2.164 8 11.312 1 94.69 110 PRO A CA 1
ATOM 862 C C . PRO A 1 110 ? 1.822 7.223 10.047 1 94.69 110 PRO A C 1
ATOM 864 O O . PRO A 1 110 ? 1.316 6.102 10.125 1 94.69 110 PRO A O 1
ATOM 867 N N . PHE A 1 111 ? 2.08 7.836 8.977 1 97 111 PHE A N 1
ATOM 868 C CA . PHE A 1 111 ? 1.721 7.223 7.699 1 97 111 PHE A CA 1
ATOM 869 C C . PHE A 1 111 ? 2.709 7.621 6.609 1 97 111 PHE A C 1
ATOM 871 O O . PHE A 1 111 ? 3.541 8.508 6.812 1 97 111 PHE A O 1
ATOM 878 N N . VAL A 1 112 ? 2.646 6.887 5.48 1 97.5 112 VAL A N 1
ATOM 879 C CA . VAL A 1 112 ? 3.346 7.18 4.234 1 97.5 112 VAL A CA 1
ATOM 880 C C . VAL A 1 112 ? 2.371 7.098 3.062 1 97.5 112 VAL A C 1
ATOM 882 O O . VAL A 1 112 ? 1.344 6.422 3.15 1 97.5 112 VAL A O 1
ATOM 885 N N . TYR A 1 113 ? 2.777 7.824 2.01 1 97.56 113 TYR A N 1
ATOM 886 C CA . TYR A 1 113 ? 1.914 7.766 0.835 1 97.56 113 TYR A CA 1
ATOM 887 C C . TYR A 1 113 ? 2.275 6.578 -0.05 1 97.56 113 TYR A C 1
ATOM 889 O O . TYR A 1 113 ? 3.455 6.301 -0.276 1 97.56 113 TYR A O 1
ATOM 897 N N . VAL A 1 114 ? 1.3 5.902 -0.497 1 97.31 114 VAL A N 1
ATOM 898 C CA . VAL A 1 114 ? 1.341 5 -1.643 1 97.31 114 VAL A CA 1
ATOM 899 C C . VAL A 1 114 ? 0.392 5.5 -2.729 1 97.31 114 VAL A C 1
ATOM 901 O O . VAL A 1 114 ? -0.829 5.477 -2.555 1 97.31 114 VAL A O 1
ATOM 904 N N . GLY A 1 115 ? 0.983 5.855 -3.826 1 95 115 GLY A N 1
ATOM 905 C CA . GLY A 1 115 ? 0.126 6.617 -4.719 1 95 115 GLY A CA 1
ATOM 906 C C . GLY A 1 115 ? -0.439 7.871 -4.078 1 95 115 GLY A C 1
ATOM 907 O O . GLY A 1 115 ? 0.308 8.688 -3.535 1 95 115 GLY A O 1
ATOM 908 N N . LYS A 1 116 ? -1.733 8.008 -4.023 1 95.31 116 LYS A N 1
ATOM 909 C CA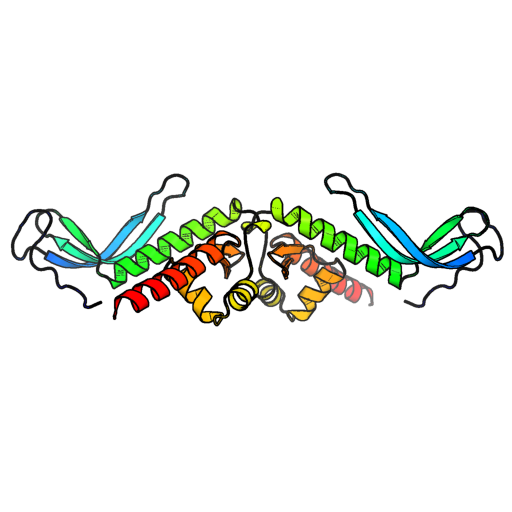 . LYS A 1 116 ? -2.393 9.18 -3.447 1 95.31 116 LYS A CA 1
ATOM 910 C C . LYS A 1 116 ? -3.027 8.844 -2.102 1 95.31 116 LYS A C 1
ATOM 912 O O . LYS A 1 116 ? -3.715 9.672 -1.508 1 95.31 116 LYS A O 1
ATOM 917 N N . GLN A 1 117 ? -2.732 7.652 -1.655 1 96.38 117 GLN A N 1
ATOM 918 C CA . GLN A 1 117 ? -3.418 7.203 -0.448 1 96.38 117 GLN A CA 1
ATOM 919 C C . GLN A 1 117 ? -2.453 7.105 0.73 1 96.38 117 GLN A C 1
ATOM 921 O O . GLN A 1 117 ? -1.273 6.797 0.549 1 96.38 117 GLN A O 1
ATOM 926 N N . ARG A 1 118 ? -2.973 7.41 1.911 1 97 118 ARG A N 1
ATOM 927 C CA . ARG A 1 118 ? -2.211 7.293 3.15 1 97 118 ARG A CA 1
ATOM 928 C C . ARG A 1 118 ? -2.176 5.848 3.637 1 97 118 ARG A C 1
ATOM 930 O O . ARG A 1 118 ? -3.217 5.195 3.738 1 97 118 ARG A O 1
ATOM 937 N N . PHE A 1 119 ? -0.971 5.367 3.965 1 97.5 119 PHE A N 1
ATOM 938 C CA . PHE A 1 119 ? -0.81 4.035 4.535 1 97.5 119 PHE A CA 1
ATOM 939 C C . PHE A 1 119 ? -0.058 4.098 5.859 1 97.5 119 PHE A C 1
ATOM 941 O O . PHE A 1 119 ? 1.081 4.57 5.91 1 97.5 119 PHE A O 1
ATOM 948 N N . PRO A 1 120 ? -0.65 3.641 6.895 1 96.94 120 PRO A N 1
ATOM 949 C CA . PRO A 1 120 ? 0.017 3.67 8.195 1 96.94 120 PRO A CA 1
ATOM 950 C C . PRO A 1 120 ? 1.15 2.652 8.305 1 96.94 120 PRO A C 1
ATOM 952 O O . PRO A 1 120 ? 1.188 1.685 7.539 1 96.94 120 PRO A O 1
ATOM 955 N N . PHE A 1 121 ? 2.02 2.939 9.219 1 96.19 121 PHE A N 1
ATOM 956 C CA . PHE A 1 121 ? 3.082 1.998 9.547 1 96.19 121 PHE A CA 1
ATOM 957 C C . PHE A 1 121 ? 2.533 0.805 10.312 1 96.19 121 PHE A C 1
ATOM 959 O O . PHE A 1 121 ? 1.66 0.962 11.172 1 96.19 121 PHE A O 1
ATOM 966 N N . LYS A 1 122 ? 3.006 -0.361 10 1 90.88 122 LYS A N 1
ATOM 967 C CA . LYS A 1 122 ? 2.564 -1.61 10.609 1 90.88 122 LYS A CA 1
ATOM 968 C C . LYS A 1 122 ? 2.891 -1.636 12.102 1 90.88 122 LYS A C 1
ATOM 970 O O . LYS A 1 122 ? 2.025 -1.94 12.93 1 90.88 122 LYS A O 1
ATOM 975 N N . ASP A 1 123 ? 4.098 -1.443 12.547 1 82.19 123 ASP A N 1
ATOM 976 C CA . ASP A 1 123 ? 4.57 -1.597 13.922 1 82.19 123 ASP A CA 1
ATOM 977 C C . ASP A 1 123 ? 4.215 -0.373 14.766 1 82.19 123 ASP A C 1
ATOM 979 O O . ASP A 1 123 ? 3.838 -0.503 15.93 1 82.19 123 ASP A O 1
ATOM 983 N N . LYS A 1 124 ? 4.098 0.829 14.234 1 71.31 124 LYS A N 1
ATOM 984 C CA . LYS A 1 124 ? 3.898 2.051 15.008 1 71.31 124 LYS A CA 1
ATOM 985 C C . LYS A 1 124 ? 2.414 2.305 15.266 1 71.31 124 LYS A C 1
ATOM 987 O O . LYS A 1 124 ? 2.045 2.869 16.297 1 71.31 124 LYS A O 1
ATOM 992 N N . SER A 1 125 ? 1.601 1.804 14.508 1 70.25 125 SER A N 1
ATOM 993 C CA . SER A 1 125 ? 0.167 2.057 14.594 1 70.25 125 SER A CA 1
ATOM 994 C C . SER A 1 125 ? -0.478 1.216 15.695 1 70.25 125 SER A C 1
ATOM 996 O O . SER A 1 125 ? -1.428 1.657 16.344 1 70.25 125 SER A O 1
ATOM 998 N N . LYS A 1 126 ? 0.029 0.134 15.992 1 65.5 126 LYS A N 1
ATOM 999 C CA . LYS A 1 126 ? -0.511 -0.723 17.047 1 65.5 126 LYS A CA 1
ATOM 1000 C C . LYS A 1 126 ? -0.133 -0.201 18.422 1 65.5 126 LYS A C 1
ATOM 1002 O O . LYS A 1 126 ? -0.931 -0.275 19.359 1 65.5 126 LYS A O 1
ATOM 1007 N N . LYS A 1 127 ? 1.064 0.415 18.406 1 63.69 127 LYS A N 1
ATOM 1008 C CA . LYS A 1 127 ? 1.572 0.89 19.688 1 63.69 127 LYS A CA 1
ATOM 1009 C C . LYS A 1 127 ? 0.774 2.092 20.188 1 63.69 127 LYS A C 1
ATOM 1011 O O . LYS A 1 127 ? 0.497 2.211 21.375 1 63.69 127 LYS A O 1
ATOM 1016 N N . ILE A 1 128 ? 0.358 2.92 19.297 1 63.03 128 ILE A N 1
ATOM 1017 C CA . ILE A 1 128 ? -0.316 4.16 19.656 1 63.03 128 ILE A CA 1
ATOM 1018 C C . ILE A 1 128 ? -1.692 3.844 20.25 1 63.03 128 ILE A C 1
ATOM 1020 O O . ILE A 1 128 ? -2.105 4.445 21.234 1 63.03 128 ILE A O 1
ATOM 1024 N N . PHE A 1 129 ? -2.291 2.867 19.719 1 61.25 129 PHE A N 1
ATOM 1025 C CA . PHE A 1 129 ? -3.643 2.549 20.172 1 61.25 129 PHE A CA 1
ATOM 1026 C C . PHE A 1 129 ? -3.611 1.816 21.516 1 61.25 129 PHE A C 1
ATOM 1028 O O . PHE A 1 129 ? -4.457 2.059 22.375 1 61.25 129 PHE A O 1
ATOM 1035 N N . VAL A 1 130 ? -2.645 1.034 21.516 1 56.34 130 VAL A N 1
ATOM 1036 C CA . VAL A 1 130 ? -2.539 0.341 22.797 1 56.34 130 VAL A CA 1
ATOM 1037 C C . VAL A 1 130 ? -2.254 1.348 23.906 1 56.34 130 VAL A C 1
ATOM 1039 O O . VAL A 1 130 ? -2.826 1.257 25 1 56.34 130 VAL A O 1
ATOM 1042 N N . LYS A 1 131 ? -1.502 2.336 23.562 1 56.09 131 LYS A N 1
ATOM 1043 C CA . LYS A 1 131 ? -1.178 3.324 24.578 1 56.09 131 LYS A CA 1
ATOM 1044 C C . LYS A 1 131 ? -2.369 4.234 24.859 1 56.09 131 LYS A C 1
ATOM 1046 O O . LYS A 1 131 ? -2.604 4.625 26.016 1 56.09 131 LYS A O 1
ATOM 1051 N N . GLY A 1 132 ? -3.047 4.516 23.734 1 54.03 132 GLY A N 1
ATOM 1052 C CA . GLY A 1 132 ? -4.203 5.375 23.938 1 54.03 132 GLY A CA 1
ATOM 1053 C C . GLY A 1 132 ? -5.305 4.711 24.734 1 54.03 132 GLY A C 1
ATOM 1054 O O . GLY A 1 132 ? -6.004 5.371 25.516 1 54.03 132 GLY A O 1
ATOM 1055 N N . GLN A 1 133 ? -5.465 3.4 24.453 1 52.34 133 GLN A N 1
ATOM 1056 C CA . GLN A 1 133 ? -6.445 2.664 25.25 1 52.34 133 GLN A CA 1
ATOM 1057 C C . GLN A 1 133 ? -6.008 2.559 26.703 1 52.34 133 GLN A C 1
ATOM 1059 O O . GLN A 1 133 ? -6.836 2.602 27.609 1 52.34 133 GLN A O 1
ATOM 1064 N N . SER A 1 134 ? -4.742 2.367 26.766 1 50.16 134 SER A N 1
ATOM 1065 C CA . SER A 1 134 ? -4.266 2.242 28.141 1 50.16 134 SER A CA 1
ATOM 1066 C C . SER A 1 134 ? -4.406 3.561 28.906 1 50.16 134 SER A C 1
ATOM 1068 O O . SER A 1 134 ? -4.73 3.568 30.094 1 50.16 134 SER A O 1
ATOM 1070 N N . HIS A 1 135 ? -4.133 4.578 28.234 1 47.28 135 HIS A N 1
ATOM 1071 C CA . HIS A 1 135 ? -4.25 5.848 28.938 1 47.28 135 HIS A CA 1
ATOM 1072 C C . HIS A 1 135 ? -5.711 6.188 29.234 1 47.28 135 HIS A C 1
ATOM 1074 O O . HIS A 1 135 ? -6.02 6.82 30.234 1 47.28 135 HIS A O 1
ATOM 1080 N N . LYS A 1 136 ? -6.559 5.801 28.359 1 47.12 136 LYS A N 1
ATOM 1081 C CA . LYS A 1 136 ? -7.977 6.012 28.656 1 47.12 136 LYS A CA 1
ATOM 1082 C C . LYS A 1 136 ? -8.422 5.172 29.844 1 47.12 136 LYS A C 1
ATOM 1084 O O . LYS A 1 136 ? -9.266 5.605 30.641 1 47.12 136 LYS A O 1
ATOM 1089 N N . MET A 1 137 ? -7.734 4.02 29.781 1 45.22 137 MET A N 1
ATOM 1090 C CA . MET A 1 137 ? -8.117 3.17 30.906 1 45.22 137 MET A CA 1
ATOM 1091 C C . MET A 1 137 ? -7.562 3.725 32.219 1 45.22 137 MET A C 1
ATOM 1093 O O . MET A 1 137 ? -8.219 3.641 33.25 1 45.22 137 MET A O 1
ATOM 1097 N N . SER A 1 138 ? -6.492 4.297 31.969 1 46.22 138 SER A N 1
ATOM 1098 C CA . SER A 1 138 ? -5.918 4.801 33.219 1 46.22 138 SER A CA 1
ATOM 1099 C C . SER A 1 138 ? -6.602 6.086 33.656 1 46.22 138 SER A C 1
ATOM 1101 O O . SER A 1 138 ? -6.758 6.328 34.844 1 46.22 138 SER A O 1
ATOM 1103 N N . ASP A 1 139 ? -6.902 6.938 32.812 1 42.94 139 ASP A N 1
ATOM 1104 C CA . ASP A 1 139 ? -7.578 8.18 33.188 1 42.94 139 ASP A CA 1
ATOM 1105 C C . ASP A 1 139 ? -8.977 7.898 33.75 1 42.94 139 ASP A C 1
ATOM 1107 O O . ASP A 1 139 ? -9.453 8.609 34.625 1 42.94 139 ASP A O 1
ATOM 1111 N N . LEU A 1 140 ? -9.656 6.922 33.281 1 38.44 140 LEU A N 1
ATOM 1112 C CA . LEU A 1 140 ? -10.953 6.512 33.812 1 38.44 140 LEU A CA 1
ATOM 1113 C C . LEU A 1 140 ? -10.82 5.906 35.188 1 38.44 140 LEU A C 1
ATOM 1115 O O . LEU A 1 140 ? -11.742 5.992 36 1 38.44 140 LEU A O 1
ATOM 1119 N N . ALA A 1 141 ? -9.703 5.309 35.438 1 46.28 141 ALA A N 1
ATOM 1120 C CA . ALA A 1 141 ? -9.508 4.723 36.75 1 46.28 141 ALA A CA 1
ATOM 1121 C C . ALA A 1 141 ? -9.305 5.805 37.812 1 46.28 141 ALA A C 1
ATOM 1123 O O . ALA A 1 141 ? -9.562 5.582 39 1 46.28 141 ALA A O 1
ATOM 1124 N N . ASN A 1 142 ? -8.758 6.902 37.281 1 41.47 142 ASN A N 1
ATOM 1125 C CA . ASN A 1 142 ? -8.461 7.941 38.25 1 41.47 142 ASN A CA 1
ATOM 1126 C C . ASN A 1 142 ? -9.664 8.844 38.5 1 41.47 142 ASN A C 1
ATOM 1128 O O . ASN A 1 142 ? -9.578 9.82 39.25 1 41.47 142 ASN A O 1
ATOM 1132 N N . ILE A 1 143 ? -10.703 8.68 37.812 1 39.12 143 ILE A N 1
ATOM 1133 C CA . ILE A 1 143 ? -11.883 9.508 38.062 1 39.12 143 ILE A CA 1
ATOM 1134 C C . ILE A 1 143 ? -12.711 8.898 39.188 1 39.12 143 ILE A C 1
ATOM 1136 O O . ILE A 1 143 ? -13.758 9.43 39.562 1 39.12 143 ILE A O 1
ATOM 1140 N N . HIS A 1 144 ? -12.273 7.883 39.875 1 30.28 144 HIS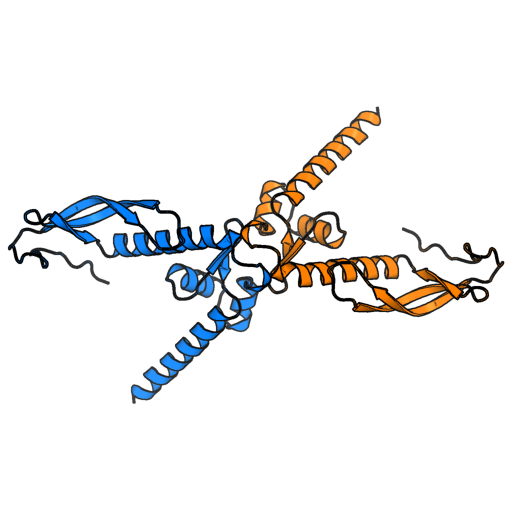 A N 1
ATOM 1141 C CA . HIS A 1 144 ? -13.031 7.617 41.094 1 30.28 144 HIS A CA 1
ATOM 1142 C C . HIS A 1 144 ? -12.508 8.453 42.25 1 30.28 144 HIS A C 1
ATOM 1144 O O . HIS A 1 144 ? -11.297 8.633 42.375 1 30.28 144 HIS A O 1
ATOM 1150 N N . MET B 1 1 ? -8.234 -24.672 -20.609 1 47.25 1 MET B N 1
ATOM 1151 C CA . MET B 1 1 ? -7.457 -25.562 -21.484 1 47.25 1 MET B CA 1
ATOM 1152 C C . MET B 1 1 ? -7.613 -27.016 -21.047 1 47.25 1 MET B C 1
ATOM 1154 O O . MET B 1 1 ? -7.766 -27.297 -19.859 1 47.25 1 MET B O 1
ATOM 1158 N N . LYS B 1 2 ? -8.055 -27.891 -21.906 1 58.22 2 LYS B N 1
ATOM 1159 C CA . LYS B 1 2 ? -8.344 -29.297 -21.641 1 58.22 2 LYS B CA 1
ATOM 1160 C C . LYS B 1 2 ? -7.125 -30.016 -21.078 1 58.22 2 LYS B C 1
ATOM 1162 O O . LYS B 1 2 ? -5.996 -29.75 -21.5 1 58.22 2 LYS B O 1
ATOM 1167 N N . GLU B 1 3 ? -7.293 -30.625 -19.906 1 67.44 3 GLU B N 1
ATOM 1168 C CA . GLU B 1 3 ? -6.234 -31.422 -19.297 1 67.44 3 GLU B CA 1
ATOM 1169 C C . GLU B 1 3 ? -5.719 -32.5 -20.25 1 67.44 3 GLU B C 1
ATOM 1171 O O . GLU B 1 3 ? -6.508 -33.219 -20.844 1 67.44 3 GLU B O 1
ATOM 1176 N N . LYS B 1 4 ? -4.516 -32.312 -20.797 1 74.19 4 LYS B N 1
ATOM 1177 C CA . LYS B 1 4 ? -3.887 -33.312 -21.625 1 74.19 4 LYS B CA 1
ATOM 1178 C C . LYS B 1 4 ? -3.555 -34.562 -20.828 1 74.19 4 LYS B C 1
ATOM 1180 O O . LYS B 1 4 ? -3.045 -34.469 -19.703 1 74.19 4 LYS B O 1
ATOM 1185 N N . VAL B 1 5 ? -4.117 -35.719 -21.188 1 82.06 5 VAL B N 1
ATOM 1186 C CA . VAL B 1 5 ? -3.75 -37 -20.594 1 82.06 5 VAL B CA 1
ATOM 1187 C C . VAL B 1 5 ? -2.451 -37.5 -21.219 1 82.06 5 VAL B C 1
ATOM 1189 O O . VAL B 1 5 ? -2.381 -37.719 -22.438 1 82.06 5 VAL B O 1
ATOM 1192 N N . TRP B 1 6 ? -1.387 -37.625 -20.359 1 87.06 6 TRP B N 1
ATOM 1193 C CA . TRP B 1 6 ? -0.096 -38.125 -20.812 1 87.06 6 TRP B CA 1
ATOM 1194 C C . TRP B 1 6 ? -0.016 -39.656 -20.688 1 87.06 6 TRP B C 1
ATOM 1196 O O . TRP B 1 6 ? -0.178 -40.188 -19.594 1 87.06 6 TRP B O 1
ATOM 1206 N N . LYS B 1 7 ? 0.104 -40.25 -21.875 1 90.31 7 LYS B N 1
ATOM 1207 C CA . LYS B 1 7 ? 0.229 -41.688 -21.859 1 90.31 7 LYS B CA 1
ATOM 1208 C C . LYS B 1 7 ? 1.682 -42.125 -22.031 1 90.31 7 LYS B C 1
ATOM 1210 O O . LYS B 1 7 ? 2.193 -42.938 -21.266 1 90.31 7 LYS B O 1
ATOM 1215 N N . ASP B 1 8 ? 2.326 -41.625 -23.047 1 93.31 8 ASP B N 1
ATOM 1216 C CA . ASP B 1 8 ? 3.729 -41.906 -23.328 1 93.31 8 ASP B CA 1
ATOM 1217 C C . ASP B 1 8 ? 4.637 -40.781 -22.797 1 93.31 8 ASP B C 1
ATOM 1219 O O . ASP B 1 8 ? 4.281 -39.625 -22.828 1 93.31 8 ASP B O 1
ATOM 1223 N N . CYS B 1 9 ? 5.805 -41.188 -22.281 1 94.44 9 CYS B N 1
ATOM 1224 C CA . CYS B 1 9 ? 6.746 -40.219 -21.719 1 94.44 9 CYS B CA 1
ATOM 1225 C C . CYS B 1 9 ? 7.438 -39.438 -22.828 1 94.44 9 CYS B C 1
ATOM 1227 O O . CYS B 1 9 ? 8.109 -40 -23.688 1 94.44 9 CYS B O 1
ATOM 1229 N N . PRO B 1 10 ? 7.363 -38.188 -22.719 1 91.88 10 PRO B N 1
ATOM 1230 C CA . PRO B 1 10 ? 8.055 -37.375 -23.734 1 91.88 10 PRO B CA 1
ATOM 1231 C C . PRO B 1 10 ? 9.562 -37.312 -23.5 1 91.88 10 PRO B C 1
ATOM 1233 O O . PRO B 1 10 ? 10.32 -37 -24.422 1 91.88 10 PRO B O 1
ATOM 1236 N N . ALA B 1 11 ? 9.984 -37.562 -22.359 1 92.31 11 ALA B N 1
ATOM 1237 C CA . ALA B 1 11 ? 11.398 -37.438 -22.016 1 92.31 11 ALA B CA 1
ATOM 1238 C C . ALA B 1 11 ? 12.195 -38.625 -22.484 1 92.31 11 ALA B C 1
ATOM 1240 O O . ALA B 1 11 ? 13.219 -38.5 -23.156 1 92.31 11 ALA B O 1
ATOM 1241 N N . CYS B 1 12 ? 11.766 -39.844 -22.234 1 94.25 12 CYS B N 1
ATOM 1242 C CA . CYS B 1 12 ? 12.562 -41.031 -22.562 1 94.25 12 CYS B CA 1
ATOM 1243 C C . CYS B 1 12 ? 11.93 -41.812 -23.703 1 94.25 12 CYS B C 1
ATOM 1245 O O . CYS B 1 12 ? 12.516 -42.781 -24.188 1 94.25 12 CYS B O 1
ATOM 1247 N N . GLY B 1 13 ? 10.695 -41.531 -24.062 1 93.19 13 GLY B N 1
ATOM 1248 C CA . GLY B 1 13 ? 10.047 -42.188 -25.188 1 93.19 13 GLY B CA 1
ATOM 1249 C C . GLY B 1 13 ? 9.312 -43.469 -24.797 1 93.19 13 GLY B C 1
ATOM 1250 O O . GLY B 1 13 ? 8.68 -44.094 -25.641 1 93.19 13 GLY B O 1
ATOM 1251 N N . ALA B 1 14 ? 9.266 -43.844 -23.547 1 93.88 14 ALA B N 1
ATOM 1252 C CA . ALA B 1 14 ? 8.633 -45.062 -23.078 1 93.88 14 ALA B CA 1
ATOM 1253 C C . ALA B 1 14 ? 7.125 -45.031 -23.281 1 93.88 14 ALA B C 1
ATOM 1255 O O . ALA B 1 14 ? 6.477 -44.031 -22.938 1 93.88 14 ALA B O 1
ATOM 1256 N N . HIS B 1 15 ? 6.609 -46.094 -23.891 1 93.56 15 HIS B N 1
ATOM 1257 C CA . HIS B 1 15 ? 5.188 -46.188 -24.203 1 93.56 15 HIS B CA 1
ATOM 1258 C C . HIS B 1 15 ? 4.391 -46.625 -22.984 1 93.56 15 HIS B C 1
ATOM 1260 O O . HIS B 1 15 ? 4.762 -47.594 -22.312 1 93.56 15 HIS B O 1
ATOM 1266 N N . GLY B 1 16 ? 3.23 -45.906 -22.672 1 94.56 16 GLY B N 1
ATOM 1267 C CA . GLY B 1 16 ? 2.334 -46.281 -21.594 1 94.56 16 GLY B CA 1
ATOM 1268 C C . GLY B 1 16 ? 2.963 -46.125 -20.219 1 94.56 16 GLY B C 1
ATOM 1269 O O . GLY B 1 16 ? 2.584 -46.812 -19.281 1 94.56 16 GLY B O 1
ATOM 1270 N N . SER B 1 17 ? 4.008 -45.281 -20.203 1 94.62 17 SER B N 1
ATOM 1271 C CA . SER B 1 17 ? 4.789 -45.25 -18.969 1 94.62 17 SER B CA 1
ATOM 1272 C C . SER B 1 17 ? 4.289 -44.156 -18.031 1 94.62 17 SER B C 1
ATOM 1274 O O . SER B 1 17 ? 4.637 -44.125 -16.844 1 94.62 17 SER B O 1
ATOM 1276 N N . MET B 1 18 ? 3.41 -43.281 -18.469 1 95 18 MET B N 1
ATOM 1277 C CA . MET B 1 18 ? 3.012 -42.125 -17.672 1 95 18 MET B CA 1
ATOM 1278 C C . MET B 1 18 ? 1.854 -42.5 -16.75 1 95 18 MET B C 1
ATOM 1280 O O . MET B 1 18 ? 0.836 -43.031 -17.188 1 95 18 MET B O 1
ATOM 1284 N N . VAL B 1 19 ? 1.95 -42.219 -15.414 1 95.69 19 VAL B N 1
ATOM 1285 C CA . VAL B 1 19 ? 0.9 -42.438 -14.43 1 95.69 19 VAL B CA 1
ATOM 1286 C C . VAL B 1 19 ? 0.606 -41.156 -13.664 1 95.69 19 VAL B C 1
ATOM 1288 O O . VAL B 1 19 ? 1.524 -40.406 -13.32 1 95.69 19 VAL B O 1
ATOM 1291 N N . LEU B 1 20 ? -0.675 -40.938 -13.453 1 95.75 20 LEU B N 1
ATOM 1292 C CA . LEU B 1 20 ? -1.101 -39.781 -12.688 1 95.75 20 LEU B CA 1
ATOM 1293 C C . LEU B 1 20 ? -0.836 -39.969 -11.195 1 95.75 20 LEU B C 1
ATOM 1295 O O . LEU B 1 20 ? -1.208 -41.031 -10.633 1 95.75 20 LEU B O 1
ATOM 1299 N N . ARG B 1 21 ? -0.151 -39.062 -10.633 1 95.75 21 ARG B N 1
ATOM 1300 C CA . ARG B 1 21 ? 0.153 -39.094 -9.211 1 95.75 21 ARG B CA 1
ATOM 1301 C C . ARG B 1 21 ? -0.24 -37.812 -8.523 1 95.75 21 ARG B C 1
ATOM 1303 O O . ARG B 1 21 ? -0.174 -36.719 -9.125 1 95.75 21 ARG B O 1
ATOM 1310 N N . GLY B 1 22 ? -0.601 -37.906 -7.238 1 95.88 22 GLY B N 1
ATOM 1311 C CA . GLY B 1 22 ? -0.896 -36.75 -6.406 1 95.88 22 GLY B CA 1
ATOM 1312 C C . GLY B 1 22 ? 0.154 -36.5 -5.344 1 95.88 22 GLY B C 1
ATOM 1313 O O . GLY B 1 22 ? 1.179 -37.188 -5.301 1 95.88 22 GLY B O 1
ATOM 1314 N N . ASN B 1 23 ? -0.012 -35.375 -4.559 1 95.5 23 ASN B N 1
ATOM 1315 C CA . ASN B 1 23 ? 0.815 -35 -3.416 1 95.5 23 ASN B CA 1
ATOM 1316 C C . ASN B 1 23 ? 2.279 -34.812 -3.814 1 95.5 23 ASN B C 1
ATOM 1318 O O . ASN B 1 23 ? 3.178 -35.25 -3.078 1 95.5 23 ASN B O 1
ATOM 1322 N N . LEU B 1 24 ? 2.441 -34.375 -5.027 1 96.12 24 LEU B N 1
ATOM 1323 C CA . LEU B 1 24 ? 3.787 -34.062 -5.488 1 96.12 24 LEU B CA 1
ATOM 1324 C C . LEU B 1 24 ? 4.293 -32.781 -4.832 1 96.12 24 LEU B C 1
ATOM 1326 O O . LEU B 1 24 ? 3.502 -31.891 -4.488 1 96.12 24 LEU B O 1
ATOM 1330 N N . ILE B 1 25 ? 5.672 -32.781 -4.633 1 96.31 25 ILE B N 1
ATOM 1331 C CA . ILE B 1 25 ? 6.32 -31.609 -4.035 1 96.31 25 ILE B CA 1
ATOM 1332 C C . ILE B 1 25 ? 7.316 -31 -5.02 1 96.31 25 ILE B C 1
ATOM 1334 O O . ILE B 1 25 ? 8.117 -31.734 -5.621 1 96.31 25 ILE B O 1
ATOM 1338 N N . GLU B 1 26 ? 7.176 -29.781 -5.203 1 96.06 26 GLU B N 1
ATOM 1339 C CA . GLU B 1 26 ? 8.125 -29.062 -6.047 1 96.06 26 GLU B CA 1
ATOM 1340 C C . GLU B 1 26 ? 8.93 -28.047 -5.234 1 96.06 26 GLU B C 1
ATOM 1342 O O . GLU B 1 26 ? 8.359 -27.234 -4.508 1 96.06 26 GLU B O 1
ATOM 1347 N N . ARG B 1 27 ? 10.219 -28.172 -5.422 1 96 27 ARG B N 1
ATOM 1348 C CA . ARG B 1 27 ? 11.102 -27.203 -4.777 1 96 27 ARG B CA 1
ATOM 1349 C C . ARG B 1 27 ? 11.391 -26.031 -5.699 1 96 27 ARG B C 1
ATOM 1351 O O . ARG B 1 27 ? 11.734 -26.219 -6.871 1 96 27 ARG B O 1
ATOM 1358 N N . VAL B 1 28 ? 11.164 -24.859 -5.117 1 95.25 28 VAL B N 1
ATOM 1359 C CA . VAL B 1 28 ? 11.391 -23.641 -5.895 1 95.25 28 VAL B CA 1
ATOM 1360 C C . VAL B 1 28 ? 12.625 -22.922 -5.375 1 95.25 28 VAL B C 1
ATOM 1362 O O . VAL B 1 28 ? 12.711 -22.609 -4.188 1 95.25 28 VAL B O 1
ATOM 1365 N N . ASP B 1 29 ? 13.57 -22.703 -6.32 1 91.12 29 ASP B N 1
ATOM 1366 C CA . ASP B 1 29 ? 14.797 -21.953 -6.023 1 91.12 29 ASP B CA 1
ATOM 1367 C C . ASP B 1 29 ? 14.977 -20.797 -6.996 1 91.12 29 ASP B C 1
ATOM 1369 O O . ASP B 1 29 ? 14.344 -20.75 -8.047 1 91.12 29 ASP B O 1
ATOM 1373 N N . GLY B 1 30 ? 15.5 -19.719 -6.52 1 82.62 30 GLY B N 1
ATOM 1374 C CA . GLY B 1 30 ? 15.773 -18.578 -7.379 1 82.62 30 GLY B CA 1
ATOM 1375 C C . GLY B 1 30 ? 16.812 -17.625 -6.801 1 82.62 30 GLY B C 1
ATOM 1376 O O . GLY B 1 30 ? 16.953 -17.516 -5.582 1 82.62 30 GLY B O 1
ATOM 1377 N N . LYS B 1 31 ? 17.562 -17.141 -7.766 1 84.75 31 LYS B N 1
ATOM 1378 C CA . LYS B 1 31 ? 18.562 -16.172 -7.332 1 84.75 31 LYS B CA 1
ATOM 1379 C C . LYS B 1 31 ? 17.906 -14.992 -6.609 1 84.75 31 LYS B C 1
ATOM 1381 O O . LYS B 1 31 ? 16.969 -14.383 -7.129 1 84.75 31 LYS B O 1
ATOM 1386 N N . GLY B 1 32 ? 18.328 -14.781 -5.418 1 91.62 32 GLY B N 1
ATOM 1387 C CA . GLY B 1 32 ? 17.922 -13.594 -4.68 1 91.62 32 GLY B CA 1
ATOM 1388 C C . GLY B 1 32 ? 16.734 -13.828 -3.771 1 91.62 32 GLY B C 1
ATOM 1389 O O . GLY B 1 32 ? 16.266 -12.906 -3.105 1 91.62 32 GLY B O 1
ATOM 1390 N N . TYR B 1 33 ? 16.172 -15.102 -3.941 1 95.75 33 TYR B N 1
ATOM 1391 C CA . TYR B 1 33 ? 15.023 -15.398 -3.086 1 95.75 33 TYR B CA 1
ATOM 1392 C C . TYR B 1 33 ? 15.289 -16.625 -2.219 1 95.75 33 TYR B C 1
ATOM 1394 O O . TYR B 1 33 ? 16.078 -17.484 -2.592 1 95.75 33 TYR B O 1
ATOM 1402 N N . LYS B 1 34 ? 14.617 -16.609 -1.089 1 95.25 34 LYS B N 1
ATOM 1403 C CA . LYS B 1 34 ? 14.672 -17.797 -0.232 1 95.25 34 LYS B CA 1
ATOM 1404 C C . LYS B 1 34 ? 13.93 -18.969 -0.865 1 95.25 34 LYS B C 1
ATOM 1406 O O . LYS B 1 34 ? 12.812 -18.812 -1.352 1 95.25 34 LYS B O 1
ATOM 1411 N N . PRO B 1 35 ? 14.633 -20.047 -0.781 1 96.5 35 PRO B N 1
ATOM 1412 C CA . PRO B 1 35 ? 13.977 -21.219 -1.362 1 96.5 35 PRO B CA 1
ATOM 1413 C C . PRO B 1 35 ? 12.773 -21.688 -0.551 1 96.5 35 PRO B C 1
ATOM 1415 O O . PRO B 1 35 ? 12.711 -21.453 0.659 1 96.5 35 PRO B O 1
ATOM 1418 N N . PHE B 1 36 ? 11.797 -22.312 -1.324 1 96.44 36 PHE B N 1
ATOM 1419 C CA . PHE B 1 36 ? 10.633 -22.875 -0.662 1 96.44 36 PHE B CA 1
ATOM 1420 C C . PHE B 1 36 ? 10.062 -24.047 -1.472 1 96.44 36 PHE B C 1
ATOM 1422 O O . PHE B 1 36 ? 10.492 -24.281 -2.6 1 96.44 36 PHE B O 1
ATOM 1429 N N . SER B 1 37 ? 9.07 -24.781 -0.792 1 97.44 37 SER B N 1
ATOM 1430 C CA . SER B 1 37 ? 8.484 -25.922 -1.481 1 97.44 37 SER B CA 1
ATOM 1431 C C . SER B 1 37 ? 6.969 -25.797 -1.566 1 97.44 37 SER B C 1
ATOM 1433 O O . SER B 1 37 ? 6.328 -25.266 -0.654 1 97.44 37 SER B O 1
ATOM 1435 N N . VAL B 1 38 ? 6.508 -26.234 -2.674 1 97.62 38 VAL B N 1
ATOM 1436 C CA . VAL B 1 38 ? 5.062 -26.312 -2.859 1 97.62 38 VAL B CA 1
ATOM 1437 C C . VAL B 1 38 ? 4.625 -27.781 -2.842 1 97.62 38 VAL B C 1
ATOM 1439 O O . VAL B 1 38 ? 5.109 -28.594 -3.639 1 97.62 38 VAL B O 1
ATOM 1442 N N . LYS B 1 39 ? 3.662 -28 -2.002 1 97.25 39 LYS B N 1
ATOM 1443 C CA . LYS B 1 39 ? 3.211 -29.391 -1.843 1 97.25 39 LYS B CA 1
ATOM 1444 C C . LYS B 1 39 ? 1.803 -29.578 -2.4 1 97.25 39 LYS B C 1
ATOM 1446 O O . LYS B 1 39 ? 1.127 -28.594 -2.734 1 97.25 39 LYS B O 1
ATOM 1451 N N . GLY B 1 40 ? 1.435 -30.875 -2.523 1 97.06 40 GLY B N 1
ATOM 1452 C CA . GLY B 1 40 ? 0.064 -31.203 -2.891 1 97.06 40 GLY B CA 1
ATOM 1453 C C . GLY B 1 40 ? -0.211 -31.031 -4.375 1 97.06 40 GLY B C 1
ATOM 1454 O O . GLY B 1 40 ? -1.343 -30.75 -4.773 1 97.06 40 GLY B O 1
ATOM 1455 N N . LEU B 1 41 ? 0.793 -31.109 -5.094 1 97.69 41 LEU B N 1
ATOM 1456 C CA . LEU B 1 41 ? 0.624 -30.984 -6.535 1 97.69 41 LEU B CA 1
ATOM 1457 C C . LEU B 1 41 ? 0.297 -32.344 -7.164 1 97.69 41 LEU B C 1
ATOM 1459 O O . LEU B 1 41 ? 0.445 -33.375 -6.523 1 97.69 41 LEU B O 1
ATOM 1463 N N . GLU B 1 42 ? -0.313 -32.156 -8.367 1 97.06 42 GLU B N 1
ATOM 1464 C CA . GLU B 1 42 ? -0.656 -33.344 -9.148 1 97.06 42 GLU B CA 1
ATOM 1465 C C . GLU B 1 42 ? 0.018 -33.312 -10.523 1 97.06 42 GLU B C 1
ATOM 1467 O O . GLU B 1 42 ? 0.18 -32.25 -11.109 1 97.06 42 GLU B O 1
ATOM 1472 N N . GLY B 1 43 ? 0.455 -34.562 -10.969 1 96.12 43 GLY B N 1
ATOM 1473 C CA . GLY B 1 43 ? 1.09 -34.625 -12.273 1 96.12 43 GLY B CA 1
ATOM 1474 C C . GLY B 1 43 ? 1.294 -36.062 -12.758 1 96.12 43 GLY B C 1
ATOM 1475 O O . GLY B 1 43 ? 0.926 -37 -12.062 1 96.12 43 GLY B O 1
ATOM 1476 N N . TYR B 1 44 ? 1.695 -36.094 -14.055 1 96.5 44 TYR B N 1
ATOM 1477 C CA . TYR B 1 44 ? 2.031 -37.406 -14.648 1 96.5 44 TYR B CA 1
ATOM 1478 C C . TYR B 1 44 ? 3.518 -37.688 -14.492 1 96.5 44 TYR B C 1
ATOM 1480 O O . TYR B 1 44 ? 4.363 -36.875 -14.867 1 96.5 44 TYR B O 1
ATOM 1488 N N . ILE B 1 45 ? 3.734 -38.906 -13.938 1 96.69 45 ILE B N 1
ATOM 1489 C CA . ILE B 1 45 ? 5.117 -39.281 -13.688 1 96.69 45 ILE B CA 1
ATOM 1490 C C . ILE B 1 45 ? 5.453 -40.531 -14.5 1 96.69 45 ILE B C 1
ATOM 1492 O O . ILE B 1 45 ? 4.684 -41.5 -14.523 1 96.69 45 ILE B O 1
ATOM 1496 N N . CYS B 1 46 ? 6.516 -40.469 -15.164 1 96.38 46 CYS B N 1
ATOM 1497 C CA . CYS B 1 46 ? 6.969 -41.625 -15.922 1 96.38 46 CYS B CA 1
ATOM 1498 C C . CYS B 1 46 ? 7.477 -42.719 -14.992 1 96.38 46 CYS B C 1
ATOM 1500 O O . CYS B 1 46 ? 8.32 -42.469 -14.125 1 96.38 46 CYS B O 1
ATOM 1502 N N . GLN B 1 47 ? 7.086 -43.938 -15.164 1 95.69 47 GLN B N 1
ATOM 1503 C CA . GLN B 1 47 ? 7.48 -45.062 -14.32 1 95.69 47 GLN B CA 1
ATOM 1504 C C . GLN B 1 47 ? 8.875 -45.562 -14.688 1 95.69 47 GLN B C 1
ATOM 1506 O O . GLN B 1 47 ? 9.5 -46.281 -13.914 1 95.69 47 GLN B O 1
ATOM 1511 N N . LYS B 1 48 ? 9.367 -45.062 -15.852 1 95.94 48 LYS B N 1
ATOM 1512 C CA . LYS B 1 48 ? 10.672 -45.531 -16.328 1 95.94 48 LYS B CA 1
ATOM 1513 C C . LYS B 1 48 ? 11.773 -44.562 -15.938 1 95.94 48 LYS B C 1
ATOM 1515 O O . LYS B 1 48 ? 12.727 -44.938 -15.25 1 95.94 48 LYS B O 1
ATOM 1520 N N . CYS B 1 49 ? 11.68 -43.281 -16.328 1 96.38 49 CYS B N 1
ATOM 1521 C CA . CYS B 1 49 ? 12.773 -42.344 -16.094 1 96.38 49 CYS B CA 1
ATOM 1522 C C . CYS B 1 49 ? 12.469 -41.406 -14.906 1 96.38 49 CYS B C 1
ATOM 1524 O O . CYS B 1 49 ? 13.32 -40.656 -14.477 1 96.38 49 CYS B O 1
ATOM 1526 N N . HIS B 1 50 ? 11.297 -41.344 -14.438 1 93.94 50 HIS B N 1
ATOM 1527 C CA . HIS B 1 50 ? 10.867 -40.656 -13.227 1 93.94 50 HIS B CA 1
ATOM 1528 C C . HIS B 1 50 ? 10.711 -39.156 -13.469 1 93.94 50 HIS B C 1
ATOM 1530 O O . HIS B 1 50 ? 10.516 -38.375 -12.531 1 93.94 50 HIS B O 1
ATOM 1536 N N . ASP B 1 51 ? 10.766 -38.875 -14.789 1 93.69 51 ASP B N 1
ATOM 1537 C CA . ASP B 1 51 ? 10.445 -37.469 -15.117 1 93.69 51 ASP B CA 1
ATOM 1538 C C . ASP B 1 51 ? 8.945 -37.219 -15.023 1 93.69 51 ASP B C 1
ATOM 1540 O O . ASP B 1 51 ? 8.148 -38.156 -15.141 1 93.69 51 ASP B O 1
ATOM 1544 N N . GLY B 1 52 ? 8.602 -35.969 -14.758 1 93.25 52 GLY B N 1
ATOM 1545 C CA . GLY B 1 52 ? 7.184 -35.688 -14.555 1 93.25 52 GLY B CA 1
ATOM 1546 C C . GLY B 1 52 ? 6.734 -34.375 -15.18 1 93.25 52 GLY B C 1
ATOM 1547 O O . GLY B 1 52 ? 7.559 -33.5 -15.445 1 93.25 52 GLY B O 1
ATOM 1548 N N . ILE B 1 53 ? 5.465 -34.375 -15.445 1 94.62 53 ILE B N 1
ATOM 1549 C CA . ILE B 1 53 ? 4.797 -33.188 -15.938 1 94.62 53 ILE B CA 1
ATOM 1550 C C . ILE B 1 53 ? 3.592 -32.875 -15.055 1 94.62 53 ILE B C 1
ATOM 1552 O O . ILE B 1 53 ? 2.713 -33.719 -14.867 1 94.62 53 ILE B O 1
ATOM 1556 N N . LEU B 1 54 ? 3.59 -31.672 -14.562 1 95.69 54 LEU B N 1
ATOM 1557 C CA . LEU B 1 54 ? 2.465 -31.281 -13.727 1 95.69 54 LEU B CA 1
ATOM 1558 C C . LEU B 1 54 ? 1.197 -31.109 -14.555 1 95.69 54 LEU B C 1
ATOM 1560 O O . LEU B 1 54 ? 1.267 -30.797 -15.742 1 95.69 54 LEU B O 1
ATOM 1564 N N . THR B 1 55 ? 0.038 -31.375 -13.906 1 95 55 THR B N 1
ATOM 1565 C CA . THR B 1 55 ? -1.227 -31 -14.531 1 95 55 THR B CA 1
ATOM 1566 C C . THR B 1 55 ? -1.319 -29.5 -14.703 1 95 55 THR B C 1
ATOM 1568 O O . THR B 1 55 ? -0.589 -28.75 -14.055 1 95 55 THR B O 1
ATOM 1571 N N . ILE B 1 56 ? -2.219 -29.078 -15.508 1 94.12 56 ILE B N 1
ATOM 1572 C CA . ILE B 1 56 ? -2.406 -27.656 -15.75 1 94.12 56 ILE B CA 1
ATOM 1573 C C . ILE B 1 56 ? -2.801 -26.953 -14.453 1 94.12 56 ILE B C 1
ATOM 1575 O O . ILE B 1 56 ? -2.27 -25.891 -14.125 1 94.12 56 ILE B O 1
ATOM 1579 N N . LYS B 1 57 ? -3.701 -27.578 -13.789 1 94.31 57 LYS B N 1
ATOM 1580 C CA . LYS B 1 57 ? -4.148 -27.016 -12.508 1 94.31 57 LYS B CA 1
ATOM 1581 C C . LYS B 1 57 ? -2.979 -26.859 -11.539 1 94.31 57 LYS B C 1
ATOM 1583 O O . LYS B 1 57 ? -2.826 -25.812 -10.914 1 94.31 57 LYS B O 1
ATOM 1588 N N . SER B 1 58 ? -2.17 -27.844 -11.406 1 96.31 58 SER B N 1
ATOM 1589 C CA . SER B 1 58 ? -1.022 -27.828 -10.5 1 96.31 58 SER B CA 1
ATOM 1590 C C . SER B 1 58 ? 0.032 -26.828 -10.969 1 96.31 58 SER B C 1
ATOM 1592 O O . SER B 1 58 ? 0.678 -26.172 -10.156 1 96.31 58 SER B O 1
ATOM 1594 N N . GLU B 1 59 ? 0.177 -26.781 -12.258 1 94.94 59 GLU B N 1
ATOM 1595 C CA . GLU B 1 59 ? 1.118 -25.797 -12.805 1 94.94 59 GLU B CA 1
ATOM 1596 C C . GLU B 1 59 ? 0.689 -24.375 -12.484 1 94.94 59 GLU B C 1
ATOM 1598 O O . GLU B 1 59 ? 1.519 -23.547 -12.125 1 94.94 59 GLU B O 1
ATOM 1603 N N . ASN B 1 60 ? -0.514 -24.109 -12.648 1 93.25 60 ASN B N 1
ATOM 1604 C CA . ASN B 1 60 ? -1.045 -22.781 -12.328 1 93.25 60 ASN B CA 1
ATOM 1605 C C . ASN B 1 60 ? -0.876 -22.453 -10.844 1 93.25 60 ASN B C 1
ATOM 1607 O O . ASN B 1 60 ? -0.466 -21.344 -10.492 1 93.25 60 ASN B O 1
ATOM 1611 N N . ARG B 1 61 ? -1.199 -23.422 -10.062 1 95.31 61 ARG B N 1
ATOM 1612 C CA . ARG B 1 61 ? -1.022 -23.234 -8.625 1 95.31 61 ARG B CA 1
ATOM 1613 C C . ARG B 1 61 ? 0.437 -22.938 -8.289 1 95.31 61 ARG B C 1
ATOM 1615 O O . ARG B 1 61 ? 0.73 -22.031 -7.5 1 95.31 61 ARG B O 1
ATOM 1622 N N . LEU B 1 62 ? 1.266 -23.688 -8.828 1 96.31 62 LEU B N 1
ATOM 1623 C CA . LEU B 1 62 ? 2.693 -23.5 -8.594 1 96.31 62 LEU B CA 1
ATOM 1624 C C . LEU B 1 62 ? 3.131 -22.094 -8.992 1 96.31 62 LEU B C 1
ATOM 1626 O O . LEU B 1 62 ? 3.844 -21.422 -8.242 1 96.31 62 LEU B O 1
ATOM 1630 N N . ARG B 1 63 ? 2.658 -21.672 -10.125 1 95.38 63 ARG B N 1
ATOM 1631 C CA . ARG B 1 63 ? 3.008 -20.359 -10.625 1 95.38 63 ARG B CA 1
ATOM 1632 C C . ARG B 1 63 ? 2.527 -19.266 -9.672 1 95.38 63 ARG B C 1
ATOM 1634 O O . ARG B 1 63 ? 3.27 -18.328 -9.367 1 95.38 63 ARG B O 1
ATOM 1641 N N . VAL B 1 64 ? 1.353 -19.391 -9.234 1 95.38 64 VAL B N 1
ATOM 1642 C CA . VAL B 1 64 ? 0.758 -18.406 -8.336 1 95.38 64 VAL B CA 1
ATOM 1643 C C . VAL B 1 64 ? 1.541 -18.359 -7.027 1 95.38 64 VAL B C 1
ATOM 1645 O O . VAL B 1 64 ? 1.886 -17.281 -6.539 1 95.38 64 VAL B O 1
ATOM 1648 N N . GLU B 1 65 ? 1.88 -19.547 -6.531 1 96.31 65 GLU B N 1
ATOM 1649 C CA . GLU B 1 65 ? 2.604 -19.594 -5.266 1 96.31 65 GLU B CA 1
ATOM 1650 C C . GLU B 1 65 ? 3.992 -18.984 -5.391 1 96.31 65 GLU B C 1
ATOM 1652 O O . GLU B 1 65 ? 4.469 -18.312 -4.469 1 96.31 65 GLU B O 1
ATOM 1657 N N . ILE B 1 66 ? 4.578 -19.203 -6.449 1 96.31 66 ILE B N 1
ATOM 1658 C CA . ILE B 1 66 ? 5.895 -18.625 -6.691 1 96.31 66 ILE B CA 1
ATOM 1659 C C . ILE B 1 66 ? 5.793 -17.109 -6.715 1 96.31 66 ILE B C 1
ATOM 1661 O O . ILE B 1 66 ? 6.555 -16.422 -6.031 1 96.31 66 ILE B O 1
ATOM 1665 N N . MET B 1 67 ? 4.859 -16.609 -7.465 1 95 67 MET B N 1
ATOM 1666 C CA . MET B 1 67 ? 4.652 -15.18 -7.602 1 95 67 MET B CA 1
ATOM 1667 C C . MET B 1 67 ? 4.371 -14.531 -6.246 1 95 67 MET B C 1
ATOM 1669 O O . MET B 1 67 ? 4.945 -13.492 -5.914 1 95 67 MET B O 1
ATOM 1673 N N . GLU B 1 68 ? 3.539 -15.18 -5.531 1 96.38 68 GLU B N 1
ATOM 1674 C CA . GLU B 1 68 ? 3.15 -14.633 -4.238 1 96.38 68 GLU B CA 1
ATOM 1675 C C . GLU B 1 68 ? 4.316 -14.656 -3.256 1 96.38 68 GLU B C 1
ATOM 1677 O O . GLU B 1 68 ? 4.52 -13.695 -2.504 1 96.38 68 GLU B O 1
ATOM 1682 N N . ASN B 1 69 ? 5.062 -15.734 -3.23 1 96.5 69 ASN B N 1
ATOM 1683 C CA . ASN B 1 69 ? 6.227 -15.82 -2.354 1 96.5 69 ASN B CA 1
ATOM 1684 C C . ASN B 1 69 ? 7.266 -14.758 -2.689 1 96.5 69 ASN B C 1
ATOM 1686 O O . ASN B 1 69 ? 7.816 -14.117 -1.791 1 96.5 69 ASN B O 1
ATOM 1690 N N . ARG B 1 70 ? 7.48 -14.586 -3.867 1 95.81 70 ARG B N 1
ATOM 1691 C CA . ARG B 1 70 ? 8.43 -13.562 -4.293 1 95.81 70 ARG B CA 1
ATOM 1692 C C . ARG B 1 70 ? 7.945 -12.172 -3.918 1 95.81 70 ARG B C 1
ATOM 1694 O O . ARG B 1 70 ? 8.727 -11.336 -3.459 1 95.81 70 ARG B O 1
ATOM 1701 N N . ALA B 1 71 ? 6.684 -11.93 -4.129 1 96.88 71 ALA B N 1
ATOM 1702 C CA . ALA B 1 71 ? 6.086 -10.648 -3.791 1 96.88 71 ALA B CA 1
ATOM 1703 C C . ALA B 1 71 ? 6.219 -10.352 -2.301 1 96.88 71 ALA B C 1
ATOM 1705 O O . ALA B 1 71 ? 6.406 -9.195 -1.902 1 96.88 71 ALA B O 1
ATOM 1706 N N . ARG B 1 72 ? 6.102 -11.391 -1.538 1 97.06 72 ARG B N 1
ATOM 1707 C CA . ARG B 1 72 ? 6.266 -11.227 -0.097 1 97.06 72 ARG B CA 1
ATOM 1708 C C . ARG B 1 72 ? 7.699 -10.852 0.253 1 97.06 72 ARG B C 1
ATOM 1710 O O . ARG B 1 72 ? 7.93 -9.961 1.073 1 97.06 72 ARG B O 1
ATOM 1717 N N . GLN B 1 73 ? 8.586 -11.477 -0.367 1 96.5 73 GLN B N 1
ATOM 1718 C CA . GLN B 1 73 ? 9.992 -11.188 -0.103 1 96.5 73 GLN B CA 1
ATOM 1719 C C . GLN B 1 73 ? 10.383 -9.82 -0.641 1 96.5 73 GLN B C 1
ATOM 1721 O O . GLN B 1 73 ? 11.18 -9.102 -0.02 1 96.5 73 GLN B O 1
ATOM 1726 N N . ASP B 1 74 ? 9.852 -9.438 -1.704 1 96.88 74 ASP B N 1
ATOM 1727 C CA . ASP B 1 74 ? 10.18 -8.172 -2.357 1 96.88 74 ASP B CA 1
ATOM 1728 C C . ASP B 1 74 ? 9.648 -6.984 -1.552 1 96.88 74 ASP B C 1
ATOM 1730 O O . ASP B 1 74 ? 10.109 -5.855 -1.733 1 96.88 74 ASP B O 1
ATOM 1734 N N . SER B 1 75 ? 8.68 -7.23 -0.672 1 97.62 75 SER B N 1
ATOM 1735 C CA . SER B 1 75 ? 8.055 -6.164 0.101 1 97.62 75 SER B CA 1
ATOM 1736 C C . SER B 1 75 ? 9.078 -5.43 0.961 1 97.62 75 SER B C 1
ATOM 1738 O O . SER B 1 75 ? 8.898 -4.254 1.279 1 97.62 75 SER B O 1
ATOM 1740 N N . ALA B 1 76 ? 10.188 -6.09 1.294 1 96.81 76 ALA B N 1
ATOM 1741 C CA . ALA B 1 76 ? 11.219 -5.496 2.141 1 96.81 76 ALA B CA 1
ATOM 1742 C C . ALA B 1 76 ? 12.195 -4.656 1.317 1 96.81 76 ALA B C 1
ATOM 1744 O O . ALA B 1 76 ? 12.945 -3.846 1.867 1 96.81 76 ALA B O 1
ATOM 1745 N N . ARG B 1 77 ? 12.109 -4.844 0.07 1 96.44 77 ARG B N 1
ATOM 1746 C CA . ARG B 1 77 ? 13.109 -4.199 -0.775 1 96.44 77 ARG B CA 1
ATOM 1747 C C . ARG B 1 77 ? 12.492 -3.07 -1.591 1 96.44 77 ARG B C 1
ATOM 1749 O O . ARG B 1 77 ? 13.18 -2.117 -1.961 1 96.44 77 ARG B O 1
ATOM 1756 N N . ILE B 1 78 ? 11.25 -3.182 -1.871 1 97.5 78 ILE B N 1
ATOM 1757 C CA . ILE B 1 78 ? 10.586 -2.252 -2.775 1 97.5 78 ILE B CA 1
ATOM 1758 C C . ILE B 1 78 ? 10.023 -1.075 -1.983 1 97.5 78 ILE B C 1
ATOM 1760 O O . ILE B 1 78 ? 9.25 -1.268 -1.041 1 97.5 78 ILE B O 1
ATOM 1764 N N . PRO B 1 79 ? 10.43 0.111 -2.371 1 98 79 PRO B N 1
ATOM 1765 C CA . PRO B 1 79 ? 9.914 1.288 -1.674 1 98 79 PRO B CA 1
ATOM 1766 C C . PRO B 1 79 ? 8.445 1.562 -1.995 1 98 79 PRO B C 1
ATOM 1768 O O . PRO B 1 79 ? 7.961 1.177 -3.062 1 98 79 PRO B O 1
ATOM 1771 N N . ALA B 1 80 ? 7.801 2.254 -1.125 1 98.06 80 ALA B N 1
ATOM 1772 C CA . ALA B 1 80 ? 6.383 2.58 -1.262 1 98.06 80 ALA B CA 1
ATOM 1773 C C . ALA B 1 80 ? 6.129 3.408 -2.52 1 98.06 80 ALA B C 1
ATOM 1775 O O . ALA B 1 80 ? 5.09 3.262 -3.168 1 98.06 80 ALA B O 1
ATOM 1776 N N . SER B 1 81 ? 7.027 4.242 -2.896 1 97.31 81 SER B N 1
ATOM 1777 C CA . SER B 1 81 ? 6.836 5.148 -4.023 1 97.31 81 SER B CA 1
ATOM 1778 C C . SER B 1 81 ? 6.73 4.383 -5.34 1 97.31 81 SER B C 1
ATOM 1780 O O . SER B 1 81 ? 6.262 4.922 -6.344 1 97.31 81 SER B O 1
ATOM 1782 N N . ALA B 1 82 ? 7.145 3.162 -5.344 1 97.5 82 ALA B N 1
ATOM 1783 C CA . ALA B 1 82 ? 7.141 2.357 -6.566 1 97.5 82 ALA B CA 1
ATOM 1784 C C . ALA B 1 82 ? 5.77 1.733 -6.805 1 97.5 82 ALA B C 1
ATOM 1786 O O . ALA B 1 82 ? 5.52 1.163 -7.871 1 97.5 82 ALA B O 1
ATOM 1787 N N . LEU B 1 83 ? 4.895 1.848 -5.879 1 97.88 83 LEU B N 1
ATOM 1788 C CA . LEU B 1 83 ? 3.627 1.128 -5.91 1 97.88 83 LEU B CA 1
ATOM 1789 C C . LEU B 1 83 ? 2.461 2.092 -6.113 1 97.88 83 LEU B C 1
ATOM 1791 O O . LEU B 1 83 ? 2.6 3.297 -5.895 1 97.88 83 LEU B O 1
ATOM 1795 N N . ILE B 1 84 ? 1.369 1.53 -6.496 1 96.75 84 ILE B N 1
ATOM 1796 C CA . ILE B 1 84 ? 0.153 2.307 -6.711 1 96.75 84 ILE B CA 1
ATOM 1797 C C . ILE B 1 84 ? -1.062 1.502 -6.254 1 96.75 84 ILE B C 1
ATOM 1799 O O . ILE B 1 84 ? -1.148 0.299 -6.512 1 96.75 84 ILE B O 1
ATOM 1803 N N . PRO B 1 85 ? -1.953 2.123 -5.484 1 96.94 85 PRO B N 1
ATOM 1804 C CA . PRO B 1 85 ? -3.15 1.403 -5.043 1 96.94 85 PRO B CA 1
ATOM 1805 C C . PRO B 1 85 ? -4 0.903 -6.211 1 96.94 85 PRO B C 1
ATOM 1807 O O . PRO B 1 85 ? -4.09 1.568 -7.242 1 96.94 85 PRO B O 1
ATOM 1810 N N . VAL B 1 86 ? -4.695 -0.239 -5.988 1 96.31 86 VAL B N 1
ATOM 1811 C CA . VAL B 1 86 ? -5.508 -0.896 -7.008 1 96.31 86 VAL B CA 1
ATOM 1812 C C . VAL B 1 86 ? -6.582 0.064 -7.512 1 96.31 86 VAL B C 1
ATOM 1814 O O . VAL B 1 86 ? -6.844 0.136 -8.719 1 96.31 86 VAL B O 1
ATOM 1817 N N . GLU B 1 87 ? -7.164 0.866 -6.594 1 95.25 87 GLU B N 1
ATOM 1818 C CA . GLU B 1 87 ? -8.211 1.812 -6.957 1 95.25 87 GLU B CA 1
ATOM 1819 C C . GLU B 1 87 ? -7.695 2.861 -7.938 1 95.25 87 GLU B C 1
ATOM 1821 O O . GLU B 1 87 ? -8.391 3.221 -8.891 1 95.25 87 GLU B O 1
ATOM 1826 N N . GLU B 1 88 ? -6.543 3.305 -7.695 1 95.38 88 GLU B N 1
ATOM 1827 C CA . GLU B 1 88 ? -5.969 4.367 -8.523 1 95.38 88 GLU B CA 1
ATOM 1828 C C . GLU B 1 88 ? -5.629 3.855 -9.922 1 95.38 88 GLU B C 1
ATOM 1830 O O . GLU B 1 88 ? -5.93 4.512 -10.914 1 95.38 88 GLU B O 1
ATOM 1835 N N . ILE B 1 89 ? -5.02 2.664 -10.023 1 94.75 89 ILE B N 1
ATOM 1836 C CA . ILE B 1 89 ? -4.637 2.139 -11.328 1 94.75 89 ILE B CA 1
ATOM 1837 C C . ILE B 1 89 ? -5.883 1.703 -12.102 1 94.75 89 ILE B C 1
ATOM 1839 O O . ILE B 1 89 ? -5.953 1.854 -13.32 1 94.75 89 ILE B O 1
ATOM 1843 N N . ALA B 1 90 ? -6.84 1.138 -11.398 1 95.31 90 ALA B N 1
ATOM 1844 C CA . ALA B 1 90 ? -8.094 0.759 -12.047 1 95.31 90 ALA B CA 1
ATOM 1845 C C . ALA B 1 90 ? -8.75 1.963 -12.711 1 95.31 90 ALA B C 1
ATOM 1847 O O . ALA B 1 90 ? -9.195 1.876 -13.859 1 95.31 90 ALA B O 1
ATOM 1848 N N . LYS B 1 91 ? -8.766 3.078 -12.023 1 94.12 91 LYS B N 1
ATOM 1849 C CA . LYS B 1 91 ? -9.32 4.32 -12.555 1 94.12 91 LYS B CA 1
ATOM 1850 C C . LYS B 1 91 ? -8.523 4.809 -13.758 1 94.12 91 LYS B C 1
ATOM 1852 O O . LYS B 1 91 ? -9.102 5.207 -14.773 1 94.12 91 LYS B O 1
ATOM 1857 N N . SER B 1 92 ? -7.273 4.727 -13.656 1 91.44 92 SER B N 1
ATOM 1858 C CA . SER B 1 92 ? -6.398 5.203 -14.719 1 91.44 92 SER B CA 1
ATOM 1859 C C . SER B 1 92 ? -6.559 4.367 -15.984 1 91.44 92 SER B C 1
ATOM 1861 O O . SER B 1 92 ? -6.492 4.898 -17.094 1 91.44 92 SER B O 1
ATOM 1863 N N . LEU B 1 93 ? -6.789 3.074 -15.812 1 90.5 93 LEU B N 1
ATOM 1864 C CA . LEU B 1 93 ? -6.891 2.146 -16.938 1 90.5 93 LEU B CA 1
ATOM 1865 C C . LEU B 1 93 ? -8.344 1.991 -17.375 1 90.5 93 LEU B C 1
ATOM 1867 O O . LEU B 1 93 ? -8.617 1.307 -18.375 1 90.5 93 LEU B O 1
ATOM 1871 N N . LYS B 1 94 ? -9.188 2.553 -16.594 1 93.06 94 LYS B N 1
ATOM 1872 C CA . LYS B 1 94 ? -10.617 2.479 -16.891 1 93.06 94 LYS B CA 1
ATOM 1873 C C . LYS B 1 94 ? -11.094 1.03 -16.922 1 93.06 94 LYS B C 1
ATOM 1875 O O . LYS B 1 94 ? -11.773 0.616 -17.859 1 93.06 94 LYS B O 1
ATOM 1880 N N . VAL B 1 95 ? -10.719 0.27 -16.016 1 94.31 95 VAL B N 1
ATOM 1881 C CA . VAL B 1 95 ? -11.156 -1.111 -15.836 1 94.31 95 VAL B CA 1
ATOM 1882 C C . VAL B 1 95 ? -11.648 -1.321 -14.406 1 94.31 95 VAL B C 1
ATOM 1884 O O . VAL B 1 95 ? -11.273 -0.577 -13.5 1 94.31 95 VAL B O 1
ATOM 1887 N N . PRO B 1 96 ? -12.578 -2.266 -14.219 1 96.94 96 PRO B N 1
ATOM 1888 C CA . PRO B 1 96 ? -12.992 -2.586 -12.852 1 96.94 96 PRO B CA 1
ATOM 1889 C C . PRO B 1 96 ? -11.836 -3.105 -11.992 1 96.94 96 PRO B C 1
ATOM 1891 O O . PRO B 1 96 ? -10.922 -3.742 -12.508 1 96.94 96 PRO B O 1
ATOM 1894 N N . ARG B 1 97 ? -11.898 -2.863 -10.703 1 96.56 97 ARG B N 1
ATOM 1895 C CA . ARG B 1 97 ? -10.883 -3.305 -9.758 1 96.56 97 ARG B CA 1
ATOM 1896 C C . ARG B 1 97 ? -10.633 -4.805 -9.875 1 96.56 97 ARG B C 1
ATOM 1898 O O . ARG B 1 97 ? -9.5 -5.266 -9.727 1 96.56 97 ARG B O 1
ATOM 1905 N N . GLN B 1 98 ? -11.703 -5.461 -10.203 1 97.44 98 GLN B N 1
ATOM 1906 C CA . GLN B 1 98 ? -11.633 -6.918 -10.281 1 97.44 98 GLN B CA 1
ATOM 1907 C C . GLN B 1 98 ? -10.703 -7.363 -11.406 1 97.44 98 GLN B C 1
ATOM 1909 O O . GLN B 1 98 ? -10.031 -8.391 -11.289 1 97.44 98 GLN B O 1
ATOM 1914 N N . THR B 1 99 ? -10.68 -6.559 -12.414 1 96.19 99 THR B N 1
ATOM 1915 C CA . THR B 1 99 ? -9.789 -6.848 -13.531 1 96.19 99 THR B CA 1
ATOM 1916 C C . THR B 1 99 ? -8.328 -6.691 -13.117 1 96.19 99 THR B C 1
ATOM 1918 O O . THR B 1 99 ? -7.488 -7.527 -13.461 1 96.19 99 THR B O 1
ATOM 1921 N N . VAL B 1 100 ? -8.031 -5.691 -12.391 1 95.81 100 VAL B N 1
ATOM 1922 C CA . VAL B 1 100 ? -6.68 -5.457 -11.898 1 95.81 100 VAL B CA 1
ATOM 1923 C C . VAL B 1 100 ? -6.234 -6.625 -11.023 1 95.81 100 VAL B C 1
ATOM 1925 O O . VAL B 1 100 ? -5.125 -7.141 -11.18 1 95.81 100 VAL B O 1
ATOM 1928 N N . HIS B 1 101 ? -7.121 -7.066 -10.148 1 96.19 101 HIS B N 1
ATOM 1929 C CA . HIS B 1 101 ? -6.801 -8.195 -9.281 1 96.19 101 HIS B CA 1
ATOM 1930 C C . HIS B 1 101 ? -6.523 -9.453 -10.102 1 96.19 101 HIS B C 1
ATOM 1932 O O . HIS B 1 101 ? -5.594 -10.203 -9.797 1 96.19 101 HIS B O 1
ATOM 1938 N N . TRP B 1 102 ? -7.293 -9.602 -11.133 1 94.5 102 TRP B N 1
ATOM 1939 C CA . TRP B 1 102 ? -7.113 -10.758 -12 1 94.5 102 TRP B CA 1
ATOM 1940 C C . TRP B 1 102 ? -5.77 -10.695 -12.727 1 94.5 102 TRP B C 1
ATOM 1942 O O . TRP B 1 102 ? -5.035 -11.68 -12.766 1 94.5 102 TRP B O 1
ATOM 1952 N N . MET B 1 103 ? -5.469 -9.555 -13.211 1 93.25 103 MET B N 1
ATOM 1953 C CA . MET B 1 103 ? -4.211 -9.367 -13.93 1 93.25 103 MET B CA 1
ATOM 1954 C C . MET B 1 103 ? -3.02 -9.688 -13.031 1 93.25 103 MET B C 1
ATOM 1956 O O . MET B 1 103 ? -2.041 -10.289 -13.477 1 93.25 103 MET B O 1
ATOM 1960 N N . MET B 1 104 ? -3.129 -9.312 -11.805 1 94.5 104 MET B N 1
ATOM 1961 C CA . MET B 1 104 ? -2.068 -9.641 -10.852 1 94.5 104 MET B CA 1
ATOM 1962 C C . MET B 1 104 ? -2.012 -11.141 -10.594 1 94.5 104 MET B C 1
ATOM 1964 O O . MET B 1 104 ? -0.93 -11.727 -10.57 1 94.5 104 MET B O 1
ATOM 1968 N N . ARG B 1 105 ? -3.125 -11.734 -10.477 1 92.44 105 ARG B N 1
ATOM 1969 C CA . ARG B 1 105 ? -3.201 -13.164 -10.18 1 92.44 105 ARG B CA 1
ATOM 1970 C C . ARG B 1 105 ? -2.615 -13.992 -11.312 1 92.44 105 ARG B C 1
ATOM 1972 O O . ARG B 1 105 ? -1.925 -14.984 -11.07 1 92.44 105 ARG B O 1
ATOM 1979 N N . VAL B 1 106 ? -2.84 -13.594 -12.516 1 90.25 106 VAL B N 1
ATOM 1980 C CA . VAL B 1 106 ? -2.416 -14.414 -13.648 1 90.25 106 VAL B CA 1
ATOM 1981 C C . VAL B 1 106 ? -1.02 -13.984 -14.094 1 90.25 106 VAL B C 1
ATOM 1983 O O . VAL B 1 106 ? -0.482 -14.531 -15.062 1 90.25 106 VAL B O 1
ATOM 1986 N N . GLY B 1 107 ? -0.544 -13.008 -13.531 1 90.75 107 GLY B N 1
ATOM 1987 C CA . GLY B 1 107 ? 0.844 -12.656 -13.789 1 90.75 107 GLY B CA 1
ATOM 1988 C C . GLY B 1 107 ? 1.003 -11.578 -14.844 1 90.75 107 GLY B C 1
ATOM 1989 O O . GLY B 1 107 ? 2.121 -11.273 -15.258 1 90.75 107 GLY B O 1
ATOM 1990 N N . ARG B 1 108 ? 0.004 -10.977 -15.266 1 89.81 108 ARG B N 1
ATOM 1991 C CA . ARG B 1 108 ? 0.062 -9.93 -16.281 1 89.81 108 ARG B CA 1
ATOM 1992 C C . ARG B 1 108 ? 0.397 -8.578 -15.664 1 89.81 108 ARG B C 1
ATOM 1994 O O . ARG B 1 108 ? 0.775 -7.641 -16.375 1 89.81 108 ARG B O 1
ATOM 2001 N N . MET B 1 109 ? 0.332 -8.438 -14.453 1 93.44 109 MET B N 1
ATOM 2002 C CA . MET B 1 109 ? 0.639 -7.223 -13.703 1 93.44 109 MET B CA 1
ATOM 2003 C C . MET B 1 109 ? 1.44 -7.543 -12.445 1 93.44 109 MET B C 1
ATOM 2005 O O . MET B 1 109 ? 0.918 -8.148 -11.516 1 93.44 109 MET B O 1
ATOM 2009 N N . PRO B 1 110 ? 2.668 -7.168 -12.539 1 94.56 110 PRO B N 1
ATOM 2010 C CA . PRO B 1 110 ? 3.479 -7.453 -11.352 1 94.56 110 PRO B CA 1
ATOM 2011 C C . PRO B 1 110 ? 2.996 -6.699 -10.117 1 94.56 110 PRO B C 1
ATOM 2013 O O . PRO B 1 110 ? 2.42 -5.613 -10.234 1 94.56 110 PRO B O 1
ATOM 2016 N N . PHE B 1 111 ? 3.234 -7.293 -9.039 1 97 111 PHE B N 1
ATOM 2017 C CA . PHE B 1 111 ? 2.746 -6.711 -7.793 1 97 111 PHE B CA 1
ATOM 2018 C C . PHE B 1 111 ? 3.676 -7.047 -6.633 1 97 111 PHE B C 1
ATOM 2020 O O . PHE B 1 111 ? 4.578 -7.875 -6.773 1 97 111 PHE B O 1
ATOM 2027 N N . VAL B 1 112 ? 3.475 -6.316 -5.508 1 97.44 112 VAL B N 1
ATOM 2028 C CA . VAL B 1 112 ? 4.098 -6.57 -4.215 1 97.44 112 VAL B CA 1
ATOM 2029 C C . VAL B 1 112 ? 3.037 -6.547 -3.115 1 97.44 112 VAL B C 1
ATOM 2031 O O . VAL B 1 112 ? 1.979 -5.938 -3.279 1 97.44 112 VAL B O 1
ATOM 2034 N N . TYR B 1 113 ? 3.416 -7.246 -2.033 1 97.5 113 TYR B N 1
ATOM 2035 C CA . TYR B 1 113 ? 2.467 -7.242 -0.925 1 97.5 113 TYR B CA 1
ATOM 2036 C C . TYR B 1 113 ? 2.686 -6.035 -0.024 1 97.5 113 TYR B C 1
ATOM 2038 O O . TYR B 1 113 ? 3.826 -5.684 0.292 1 97.5 113 TYR B O 1
ATOM 2046 N N . VAL B 1 114 ? 1.648 -5.414 0.341 1 97.31 114 VAL B N 1
ATOM 2047 C CA . VAL B 1 114 ? 1.547 -4.512 1.483 1 97.31 114 VAL B CA 1
ATOM 2048 C C . VAL B 1 114 ? 0.559 -5.074 2.502 1 97.31 114 VAL B C 1
ATOM 2050 O O . VAL B 1 114 ? -0.645 -5.133 2.24 1 97.31 114 VAL B O 1
ATOM 2053 N N . GLY B 1 115 ? 1.089 -5.379 3.639 1 95 115 GLY B N 1
ATOM 2054 C CA . GLY B 1 115 ? 0.223 -6.199 4.469 1 95 115 GLY B CA 1
ATOM 2055 C C . GLY B 1 115 ? -0.21 -7.484 3.789 1 95 115 GLY B C 1
ATOM 2056 O O . GLY B 1 115 ? 0.626 -8.25 3.299 1 95 115 GLY B O 1
ATOM 2057 N N . LYS B 1 116 ? -1.489 -7.727 3.648 1 95.25 116 LYS B N 1
ATOM 2058 C CA . LYS B 1 116 ? -2.025 -8.938 3.027 1 95.25 116 LYS B CA 1
ATOM 2059 C C . LYS B 1 116 ? -2.58 -8.633 1.637 1 95.25 116 LYS B C 1
ATOM 2061 O O . LYS B 1 116 ? -3.152 -9.516 0.989 1 95.25 116 LYS B O 1
ATOM 2066 N N . GLN B 1 117 ? -2.35 -7.426 1.215 1 96.38 117 GLN B N 1
ATOM 2067 C CA . GLN B 1 117 ? -2.975 -7.023 -0.04 1 96.38 117 GLN B CA 1
ATOM 2068 C C . GLN B 1 117 ? -1.936 -6.867 -1.146 1 96.38 117 GLN B C 1
ATOM 2070 O O . GLN B 1 117 ? -0.795 -6.477 -0.884 1 96.38 117 GLN B O 1
ATOM 2075 N N . ARG B 1 118 ? -2.348 -7.191 -2.363 1 96.88 118 ARG B N 1
ATOM 2076 C CA . ARG B 1 118 ? -1.512 -7.027 -3.547 1 96.88 118 ARG B CA 1
ATOM 2077 C C . ARG B 1 118 ? -1.532 -5.586 -4.035 1 96.88 118 ARG B C 1
ATOM 2079 O O . ARG B 1 118 ? -2.604 -5 -4.211 1 96.88 118 ARG B O 1
ATOM 2086 N N . PHE B 1 119 ? -0.331 -5.02 -4.273 1 97.5 119 PHE B N 1
ATOM 2087 C CA . PHE B 1 119 ? -0.21 -3.68 -4.832 1 97.5 119 PHE B CA 1
ATOM 2088 C C . PHE B 1 119 ? 0.637 -3.693 -6.098 1 97.5 119 PHE B C 1
ATOM 2090 O O . PHE B 1 119 ? 1.803 -4.094 -6.066 1 97.5 119 PHE B O 1
ATOM 2097 N N . PRO B 1 120 ? 0.085 -3.262 -7.172 1 96.94 120 PRO B N 1
ATOM 2098 C CA . PRO B 1 120 ? 0.842 -3.244 -8.422 1 96.94 120 PRO B CA 1
ATOM 2099 C C . PRO B 1 120 ? 1.911 -2.154 -8.453 1 96.94 120 PRO B C 1
ATOM 2101 O O . PRO B 1 120 ? 1.834 -1.188 -7.691 1 96.94 120 PRO B O 1
ATOM 2104 N N . PHE B 1 121 ? 2.875 -2.375 -9.289 1 96.25 121 PHE B N 1
ATOM 2105 C CA . PHE B 1 121 ? 3.898 -1.365 -9.539 1 96.25 121 PHE B CA 1
ATOM 2106 C C . PHE B 1 121 ? 3.328 -0.21 -10.359 1 96.25 121 PHE B C 1
ATOM 2108 O O . PHE B 1 121 ? 2.531 -0.422 -11.273 1 96.25 121 PHE B O 1
ATOM 2115 N N . LYS B 1 122 ? 3.699 0.969 -10.023 1 90.81 122 LYS B N 1
ATOM 2116 C CA . LYS B 1 122 ? 3.227 2.188 -10.672 1 90.81 122 LYS B CA 1
ATOM 2117 C C . LYS B 1 122 ? 3.658 2.236 -12.133 1 90.81 122 LYS B C 1
ATOM 2119 O O . LYS B 1 122 ? 2.842 2.494 -13.023 1 90.81 122 LYS B O 1
ATOM 2124 N N . ASP B 1 123 ? 4.902 2.102 -12.508 1 81.81 123 ASP B N 1
ATOM 2125 C CA . ASP B 1 123 ? 5.465 2.283 -13.844 1 81.81 123 ASP B CA 1
ATOM 2126 C C . ASP B 1 123 ? 5.242 1.041 -14.703 1 81.81 123 ASP B C 1
ATOM 2128 O O . ASP B 1 123 ? 4.945 1.151 -15.898 1 81.81 123 ASP B O 1
ATOM 2132 N N . LYS B 1 124 ? 5.145 -0.165 -14.188 1 70.25 124 LYS B N 1
ATOM 2133 C CA . LYS B 1 124 ? 5.078 -1.397 -14.969 1 70.25 124 LYS B CA 1
ATOM 2134 C C . LYS B 1 124 ? 3.637 -1.739 -15.336 1 70.25 124 LYS B C 1
ATOM 2136 O O . LYS B 1 124 ? 3.381 -2.322 -16.391 1 70.25 124 LYS B O 1
ATOM 2141 N N . SER B 1 125 ? 2.748 -1.272 -14.633 1 69.94 125 SER B N 1
ATOM 2142 C CA . SER B 1 125 ? 1.341 -1.61 -14.828 1 69.94 125 SER B CA 1
ATOM 2143 C C . SER B 1 125 ? 0.732 -0.811 -15.977 1 69.94 125 SER B C 1
ATOM 2145 O O . SER B 1 125 ? -0.134 -1.311 -16.688 1 69.94 125 SER B O 1
ATOM 2147 N N . LYS B 1 126 ? 1.184 0.267 -16.25 1 65.44 126 LYS B N 1
ATOM 2148 C CA . LYS B 1 126 ? 0.669 1.086 -17.344 1 65.44 126 LYS B CA 1
ATOM 2149 C C . LYS B 1 126 ? 1.18 0.586 -18.703 1 65.44 126 LYS B C 1
ATOM 2151 O O . LYS B 1 126 ? 0.453 0.614 -19.688 1 65.44 126 LYS B O 1
ATOM 2156 N N . LYS B 1 127 ? 2.424 0.051 -18.578 1 62.97 127 LYS B N 1
ATOM 2157 C CA . LYS B 1 127 ? 3.053 -0.394 -19.828 1 62.97 127 LYS B CA 1
ATOM 2158 C C . LYS B 1 127 ? 2.365 -1.64 -20.375 1 62.97 127 LYS B C 1
ATOM 2160 O O . LYS B 1 127 ? 2.189 -1.774 -21.578 1 62.97 127 LYS B O 1
ATOM 2165 N N . ILE B 1 128 ? 1.913 -2.469 -19.5 1 62.41 128 ILE B N 1
ATOM 2166 C CA . ILE B 1 128 ? 1.333 -3.742 -19.906 1 62.41 128 ILE B CA 1
ATOM 2167 C C . ILE B 1 128 ? -0.009 -3.498 -20.594 1 62.41 128 ILE B C 1
ATOM 2169 O O . ILE B 1 128 ? -0.31 -4.117 -21.625 1 62.41 128 ILE B O 1
ATOM 2173 N N . PHE B 1 129 ? -0.682 -2.568 -20.125 1 61.16 129 PHE B N 1
ATOM 2174 C CA . PHE B 1 129 ? -2.008 -2.324 -20.688 1 61.16 129 PHE B CA 1
ATOM 2175 C C . PHE B 1 129 ? -1.913 -1.588 -22.016 1 61.16 129 PHE B C 1
ATOM 2177 O O . PHE B 1 129 ? -2.672 -1.873 -22.938 1 61.16 129 PHE B O 1
ATOM 2184 N N . VAL B 1 130 ? -0.984 -0.765 -21.953 1 56.31 130 VAL B N 1
ATOM 2185 C CA . VAL B 1 130 ? -0.818 -0.065 -23.219 1 56.31 130 VAL B CA 1
ATOM 2186 C C . VAL B 1 130 ? -0.404 -1.055 -24.312 1 56.31 130 VAL B C 1
ATOM 2188 O O . VAL B 1 130 ? -0.901 -0.993 -25.438 1 56.31 130 VAL B O 1
ATOM 2191 N N . LYS B 1 131 ? 0.387 -1.99 -23.891 1 55.53 131 LYS B N 1
ATOM 2192 C CA . LYS B 1 131 ? 0.839 -2.955 -24.891 1 55.53 131 LYS B CA 1
ATOM 2193 C C . LYS B 1 131 ? -0.277 -3.93 -25.266 1 55.53 131 LYS B C 1
ATOM 2195 O O . LYS B 1 131 ? -0.408 -4.324 -26.422 1 55.53 131 LYS B O 1
ATOM 2200 N N . GLY B 1 132 ? -1.042 -4.246 -24.188 1 54.06 132 GLY B N 1
ATOM 2201 C CA . GLY B 1 132 ? -2.141 -5.156 -24.469 1 54.06 132 GLY B CA 1
ATOM 2202 C C . GLY B 1 132 ? -3.213 -4.539 -25.344 1 54.06 132 GLY B C 1
ATOM 2203 O O . GLY B 1 132 ? -3.816 -5.227 -26.172 1 54.06 132 GLY B O 1
ATOM 2204 N N . GLN B 1 133 ? -3.414 -3.24 -25.062 1 53.28 133 GLN B N 1
ATOM 2205 C CA . GLN B 1 133 ? -4.363 -2.537 -25.922 1 53.28 133 GLN B CA 1
ATOM 2206 C C . GLN B 1 133 ? -3.82 -2.402 -27.344 1 53.28 133 GLN B C 1
ATOM 2208 O O . GLN B 1 133 ? -4.582 -2.479 -28.312 1 53.28 133 GLN B O 1
ATOM 2213 N N . SER B 1 134 ? -2.539 -2.16 -27.281 1 50.12 134 SER B N 1
ATOM 2214 C CA . SER B 1 134 ? -1.965 -2.006 -28.625 1 50.12 134 SER B CA 1
ATOM 2215 C C . SER B 1 134 ? -1.999 -3.32 -29.391 1 50.12 134 SER B C 1
ATOM 2217 O O . SER B 1 134 ? -2.227 -3.33 -30.609 1 50.12 134 SER B O 1
ATOM 2219 N N . HIS B 1 135 ? -1.706 -4.344 -28.656 1 47.41 135 HIS B N 1
ATOM 2220 C CA . HIS B 1 135 ? -1.716 -5.629 -29.344 1 47.41 135 HIS B CA 1
ATOM 2221 C C . HIS B 1 135 ? -3.133 -6.027 -29.75 1 47.41 135 HIS B C 1
ATOM 2223 O O . HIS B 1 135 ? -3.332 -6.672 -30.781 1 47.41 135 HIS B O 1
ATOM 2229 N N . LYS B 1 136 ? -4.07 -5.762 -28.891 1 45.62 136 LYS B N 1
ATOM 2230 C CA . LYS B 1 136 ? -5.449 -6.02 -29.281 1 45.62 136 LYS B CA 1
ATOM 2231 C C . LYS B 1 136 ? -5.844 -5.164 -30.484 1 45.62 136 LYS B C 1
ATOM 2233 O O . LYS B 1 136 ? -6.566 -5.625 -31.375 1 45.62 136 LYS B O 1
ATOM 2238 N N . MET B 1 137 ? -5.242 -4.008 -30.453 1 45.72 137 MET B N 1
ATOM 2239 C CA . MET B 1 137 ? -5.555 -3.148 -31.594 1 45.72 137 MET B CA 1
ATOM 2240 C C . MET B 1 137 ? -4.859 -3.643 -32.875 1 45.72 137 MET B C 1
ATOM 2242 O O . MET B 1 137 ? -5.414 -3.543 -33.969 1 45.72 137 MET B O 1
ATOM 2246 N N . SER B 1 138 ? -3.732 -4.105 -32.594 1 46.62 138 SER B N 1
ATOM 2247 C CA . SER B 1 138 ? -3.021 -4.535 -33.781 1 46.62 138 SER B CA 1
ATOM 2248 C C . SER B 1 138 ? -3.578 -5.855 -34.312 1 46.62 138 SER B C 1
ATOM 2250 O O . SER B 1 138 ? -3.607 -6.078 -35.531 1 46.62 138 SER B O 1
ATOM 2252 N N . ASP B 1 139 ? -3.947 -6.766 -33.531 1 42 139 ASP B N 1
ATOM 2253 C CA . ASP B 1 139 ? -4.516 -8.039 -33.969 1 42 139 ASP B CA 1
ATOM 2254 C C . ASP B 1 139 ? -5.852 -7.828 -34.688 1 42 139 ASP B C 1
ATOM 2256 O O . ASP B 1 139 ? -6.195 -8.57 -35.625 1 42 139 ASP B O 1
ATOM 2260 N N . LEU B 1 140 ? -6.617 -6.848 -34.25 1 42.88 140 LEU B N 1
ATOM 2261 C CA . LEU B 1 140 ? -7.875 -6.543 -34.906 1 42.88 140 LEU B CA 1
ATOM 2262 C C . LEU B 1 140 ? -7.621 -5.934 -36.281 1 42.88 140 LEU B C 1
ATOM 2264 O O . LEU B 1 140 ? -8.492 -5.984 -37.156 1 42.88 140 LEU B O 1
ATOM 2268 N N . ALA B 1 141 ? -6.453 -5.328 -36.406 1 45.72 141 ALA B N 1
ATOM 2269 C CA . ALA B 1 141 ? -6.164 -4.715 -37.688 1 45.72 141 ALA B CA 1
ATOM 2270 C C . ALA B 1 141 ? -5.805 -5.773 -38.719 1 45.72 141 ALA B C 1
ATOM 2272 O O . ALA B 1 141 ? -6.02 -5.57 -39.938 1 45.72 141 ALA B O 1
ATOM 2273 N N . ASN B 1 142 ? -5.188 -6.777 -38.25 1 42.5 142 ASN B N 1
ATOM 2274 C CA . ASN B 1 142 ? -4.711 -7.738 -39.25 1 42.5 142 ASN B CA 1
ATOM 2275 C C . ASN B 1 142 ? -5.809 -8.711 -39.656 1 42.5 142 ASN B C 1
ATOM 2277 O O . ASN B 1 142 ? -5.559 -9.656 -40.406 1 42.5 142 ASN B O 1
ATOM 2281 N N . ILE B 1 143 ? -6.945 -8.648 -39 1 38.59 143 ILE B N 1
ATOM 2282 C CA . ILE B 1 143 ? -8.016 -9.562 -39.375 1 38.59 143 ILE B CA 1
ATOM 2283 C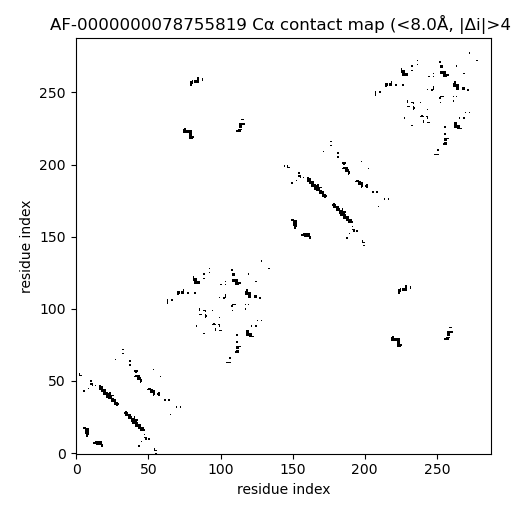 C . ILE B 1 143 ? -8.766 -9.008 -40.562 1 38.59 143 ILE B C 1
ATOM 2285 O O . ILE B 1 143 ? -9.695 -9.633 -41.094 1 38.59 143 ILE B O 1
ATOM 2289 N N . HIS B 1 144 ? -8.344 -7.891 -41.125 1 30.61 144 HIS B N 1
ATOM 2290 C CA . HIS B 1 144 ? -8.969 -7.664 -42.438 1 30.61 144 HIS B CA 1
ATOM 2291 C C . HIS B 1 144 ? -8.195 -8.352 -43.531 1 30.61 144 HIS B C 1
ATOM 2293 O O . HIS B 1 144 ? -6.961 -8.375 -43.531 1 30.61 144 HIS B O 1
#

Secondary structure (DSSP, 8-state):
---PPP-S-TTT--TT-EEEEEEEEEEEEETTEEEEEEEEEEEEEETTT--EEE-HHHHHHHHHHHHHHHHHHHTTTSBGGGB--HHHHHHHHT--HHHHHHHHHTTSS-EEEETTEEEEBHHHHHHHHHHHHHHHHHHHHTT-/-------S-TTT--TT-EEEEEEEEEEEEETTEEEEEEEEEEEEEETTT--EEE-HHHHHHHHHHHHHHHHHHHTTTSBGGGB--HHHHHHHHT--HHHHHHHHHTTSS-EEEETTEEEEBHHHHHHHHHHHHHHHHHHHHTT-

Radius of gyration: 28.89 Å; Cα contacts (8 Å, |Δi|>4): 438; chains: 2; bounding box: 33×93×84 Å

Organism: Turneriella parva (strain ATCC BAA-1111 / DSM 21527 / NCTC 11395 / H) (NCBI:txid869212)

Foldseek 3Di:
DDWDDDQADPPPRHGRFWDKDWFDKDWDDDPPADIDIDTTFIWIAGNPPRDIDTTPVRVLVVVQVVLQRVLAVCQVVDDPVQWDALVVVCVVLVHDSVVVVVCCRNVLFRFHDDPNDTTTTDVSRVVSSVVVVVVVVVVVVVVD/DDWDDDQADPPPRHGRFWDKDWFDKDWDDDPPADIDIDTTFIWIAGNPPRDIDTTPVRVLVVVQVVLQRVLAVCQVVDDPVQWDALVVVCVVLVHDSVVVVVCCRNVLFRFHDDPNDTTGTDVSRVVSSVVVVVVVVVVVVVVD

Sequence (288 aa):
MKEKVWKDCPACGAHGSMVLRGNLIERVDGKGYKPFSVKGLEGYICQKCHDGILTIKSENRLRVEIMENRARQDSARIPASALIPVEEIAKSLKVPRQTVHWMMRVGRMPFVYVGKQRFPFKDKSKKIFVKGQSHKMSDLANIHMKEKVWKDCPACGAHGSMVLRGNLIERVDGKGYKPFSVKGLEGYICQKCHDGILTIKSENRLRVEIMENRARQDSARIPASALIPVEEIAKSLKVPRQTVHWMMRVGRMPFVYVGKQRFPFKDKSKKIFVKGQSHKMSDLANIH

Solvent-accessible surface area (backbone atoms only — not comparable to full-atom values): 15866 Å² total; per-residue (Å²): 130,81,79,78,83,64,42,54,30,84,86,84,62,44,74,73,30,29,41,82,43,67,67,36,71,45,79,46,78,48,94,94,48,82,67,48,73,47,69,68,27,37,28,35,33,22,75,79,82,64,50,71,44,64,35,65,69,36,46,50,50,51,51,40,50,50,54,51,53,49,16,55,61,42,9,68,71,38,32,23,57,52,27,28,45,56,70,60,51,17,61,75,68,70,45,58,56,68,55,53,53,47,32,40,62,74,62,69,25,63,53,31,30,34,59,94,40,77,27,33,35,48,75,62,45,55,51,45,50,52,48,51,51,46,46,51,50,49,55,60,62,62,69,108,131,81,79,80,83,64,42,52,28,84,85,83,63,43,76,72,29,30,41,82,44,67,67,36,72,46,78,46,75,49,93,94,49,83,66,49,72,49,69,67,26,37,26,36,32,22,76,79,82,64,53,69,45,64,35,65,70,34,46,50,50,50,51,42,52,50,54,50,53,49,16,54,61,41,8,66,69,39,32,23,56,50,28,28,44,57,68,59,52,18,61,75,68,69,46,58,58,67,54,55,53,48,32,40,63,75,62,70,25,63,54,32,29,33,58,94,39,79,28,33,36,49,76,61,46,56,52,43,49,52,48,50,51,46,47,53,50,49,56,63,58,65,71,107